Protein AF-A0A8T0TVU6-F1 (afdb_monomer)

InterPro domains:
  IPR002818 DJ-1/PfpI [PF01965] (60-226)
  IPR002818 DJ-1/PfpI [PF01965] (267-334)
  IPR006287 Protein/nucleic acid deglycase DJ-1 [TIGR01383] (61-238)
  IPR029062 Class I glutamine amidotransferase-like [G3DSA:3.40.50.880] (55-256)
  IPR029062 Class I glutamine amidotransferase-like [G3DSA:3.40.50.880] (260-339)
  IPR029062 Class I glutamine amidotransferase-like [SSF52317] (59-246)
  IPR029062 Class I glutamine amidotransferase-like [SSF52317] (267-335)
  IPR050325 Protein/nucleic acid deglycase [PTHR48094] (59-237)

Foldseek 3Di:
DDDDDDDDDDDDDDDDDDDDDDDDDDDDDDPVVVVVVVVVVVVVPPDPPPPVPDPDPDAFEEEEEWEAFFAQLLRLLLLLLSVLLVHNYFYEYLDPPAQWYNYPLRWIFGGPYHCVVCLVPDGLEYEYGDGPPTLVSCQPRPSNLVSVVVCVVVQGAYEYEAQNVLSHCQSSVVQFCHEEEHAPVCQVSRDPRHNYDDDQWDDTRRYIYHHDSVSSNVSSLVVSCVRPNDVSSCVSVVVVCVDPPPPDDPDPPPPDDDDDDDDDQFAEEEEDAAQFASNQSVVVSSVSSVVVHNYFYEYPDPAQWYQYQSRTITGGPYHPVVVVVDDGPYYDYGDGDPRDD

Secondary structure (DSSP, 8-state):
----------------PPPP-------PPPHHHHHHHHHHHHHSS---------PPPPPPEEEEEE-TT--HHHHHHHHHHHHHTT-EEEEEE-SSS-SEEE-GGG-EEE-SEEHHHHTT---SEEEE---TTHHHHHHH-HHHHHHHHHHHHTT-EEEEETTHIIIIIITTTTTTTSEE---GGGGGGS-TTSEE---SEEEETTEEEE-SGGGHHHHHHHHHHHHH-HHHHHHHHTTTT-S--TT-------SS-------SPPEEEEEE-TTB-HHHHHHHHHHHHHTT-EEEEEESSSSSEEE-TTS-EEE-SEEHHHHTTS--SEE----B-PPP-

Structure (mmCIF, N/CA/C/O backbone):
data_AF-A0A8T0TVU6-F1
#
_entry.id   AF-A0A8T0TVU6-F1
#
loop_
_atom_site.group_PDB
_atom_site.id
_atom_site.type_symbol
_atom_site.label_atom_id
_atom_site.label_alt_id
_atom_site.label_comp_id
_atom_site.label_asym_id
_atom_site.label_entity_id
_atom_site.label_seq_id
_atom_site.pdbx_PDB_ins_code
_atom_site.Cartn_x
_atom_site.Cartn_y
_atom_site.Cartn_z
_atom_site.occupancy
_atom_site.B_iso_or_equiv
_atom_site.auth_seq_id
_atom_site.auth_comp_id
_atom_site.auth_asym_id
_atom_site.auth_atom_id
_atom_site.pdbx_PDB_model_num
ATOM 1 N N . MET A 1 1 ? 70.454 -15.968 -16.881 1.00 39.56 1 MET A N 1
ATOM 2 C CA . MET A 1 1 ? 70.673 -17.090 -15.945 1.00 39.56 1 MET A CA 1
ATOM 3 C C . MET A 1 1 ? 69.318 -17.634 -15.519 1.00 39.56 1 MET A C 1
ATOM 5 O O . MET A 1 1 ? 68.497 -16.871 -15.041 1.00 39.56 1 MET A O 1
ATOM 9 N N . ALA A 1 2 ? 69.116 -18.912 -15.832 1.00 35.44 2 ALA A N 1
ATOM 10 C CA . ALA A 1 2 ? 68.106 -19.884 -15.408 1.00 35.44 2 ALA A CA 1
ATOM 11 C C . ALA A 1 2 ? 66.847 -19.456 -14.613 1.00 35.44 2 ALA A C 1
ATOM 13 O O . ALA A 1 2 ? 66.891 -19.041 -13.462 1.00 35.44 2 ALA A O 1
ATOM 14 N N . THR A 1 3 ? 65.724 -19.778 -15.252 1.00 35.59 3 THR A N 1
ATOM 15 C CA . THR A 1 3 ? 64.410 -20.207 -14.750 1.00 35.59 3 THR A CA 1
ATOM 16 C C . THR A 1 3 ? 64.430 -21.239 -13.609 1.00 35.59 3 THR A C 1
ATOM 18 O O . THR A 1 3 ? 65.225 -22.179 -13.675 1.00 35.59 3 THR A O 1
ATOM 21 N N . ARG A 1 4 ? 63.437 -21.187 -12.700 1.00 35.94 4 ARG A N 1
ATOM 22 C CA . ARG A 1 4 ? 62.621 -22.349 -12.259 1.00 35.94 4 ARG A CA 1
ATOM 23 C C . ARG A 1 4 ? 61.466 -21.939 -11.317 1.00 35.94 4 ARG A C 1
ATOM 25 O O . ARG A 1 4 ? 61.736 -21.282 -10.317 1.00 35.94 4 ARG A O 1
ATOM 32 N N . PRO A 1 5 ? 60.216 -22.374 -11.574 1.00 41.28 5 PRO A N 1
ATOM 33 C CA . PRO A 1 5 ? 59.134 -22.399 -10.592 1.00 41.28 5 PRO A CA 1
ATOM 34 C C . PRO A 1 5 ? 59.075 -23.767 -9.885 1.00 41.28 5 PRO A C 1
ATOM 36 O O . PRO A 1 5 ? 59.397 -24.796 -10.483 1.00 41.28 5 PRO A O 1
ATOM 39 N N . LEU A 1 6 ? 58.654 -23.792 -8.617 1.00 34.09 6 LEU A N 1
ATOM 40 C CA . LEU A 1 6 ? 58.353 -25.025 -7.884 1.00 34.09 6 LEU A CA 1
ATOM 41 C C . LEU A 1 6 ? 56.857 -25.333 -7.998 1.00 34.09 6 LEU A C 1
ATOM 43 O O . LEU A 1 6 ? 56.020 -24.643 -7.423 1.00 34.09 6 LEU A O 1
ATOM 47 N N . ALA A 1 7 ? 56.552 -26.388 -8.751 1.00 32.22 7 ALA A N 1
ATOM 48 C CA . ALA A 1 7 ? 55.298 -27.118 -8.685 1.00 32.22 7 ALA A CA 1
ATOM 49 C C . ALA A 1 7 ? 55.424 -28.198 -7.600 1.00 32.22 7 ALA A C 1
ATOM 51 O O . ALA A 1 7 ? 56.382 -28.972 -7.622 1.00 32.22 7 ALA A O 1
ATOM 52 N N . THR A 1 8 ? 54.453 -28.283 -6.691 1.00 34.03 8 THR A N 1
ATOM 53 C CA . THR A 1 8 ? 54.330 -29.417 -5.766 1.00 34.03 8 THR A CA 1
ATOM 54 C C . THR A 1 8 ? 53.102 -30.221 -6.161 1.00 34.03 8 THR A C 1
ATOM 56 O O . THR A 1 8 ? 51.972 -29.746 -6.086 1.00 34.03 8 THR A O 1
ATOM 59 N N . ALA A 1 9 ? 53.367 -31.431 -6.646 1.00 33.19 9 ALA A N 1
ATOM 60 C CA . ALA A 1 9 ? 52.391 -32.395 -7.110 1.00 33.19 9 ALA A CA 1
ATOM 61 C C . ALA A 1 9 ? 51.698 -33.121 -5.947 1.00 33.19 9 ALA A C 1
ATOM 63 O O . ALA A 1 9 ? 52.318 -33.474 -4.944 1.00 33.19 9 ALA A O 1
ATOM 64 N N . LEU A 1 10 ? 50.409 -33.388 -6.158 1.00 30.02 10 LEU A N 1
ATOM 65 C CA . LEU A 1 10 ? 49.582 -34.352 -5.440 1.00 30.02 10 LEU A CA 1
ATOM 66 C C . LEU A 1 10 ? 50.185 -35.762 -5.503 1.00 30.02 10 LEU A C 1
ATOM 68 O O . LEU A 1 10 ? 50.469 -36.265 -6.589 1.00 30.02 10 LEU A O 1
ATOM 72 N N . THR A 1 11 ? 50.252 -36.448 -4.361 1.00 32.00 11 THR A N 1
ATOM 73 C CA . THR A 1 11 ? 50.307 -37.915 -4.312 1.00 32.00 11 THR A CA 1
ATOM 74 C C . THR A 1 11 ? 49.309 -38.459 -3.288 1.00 32.00 11 THR A C 1
ATOM 76 O O . THR A 1 11 ? 49.411 -38.251 -2.083 1.00 32.00 11 THR A O 1
ATOM 79 N N . LEU A 1 12 ? 48.308 -39.169 -3.811 1.00 32.75 12 LEU A N 1
ATOM 80 C CA . LEU A 1 12 ? 47.423 -40.085 -3.097 1.00 32.75 12 LEU A CA 1
ATOM 81 C C . LEU A 1 12 ? 48.155 -41.418 -2.886 1.00 32.75 12 LEU A C 1
ATOM 83 O O . LEU A 1 12 ? 48.584 -42.034 -3.860 1.00 32.75 12 LEU A O 1
ATOM 87 N N . SER A 1 13 ? 48.221 -41.925 -1.653 1.00 31.06 13 SER A N 1
ATOM 88 C CA . SER A 1 13 ? 48.347 -43.372 -1.410 1.00 31.06 13 SER A CA 1
ATOM 89 C C . SER A 1 13 ? 47.819 -43.718 -0.012 1.00 31.06 13 SER A C 1
ATOM 91 O O . SER A 1 13 ? 48.202 -43.105 0.975 1.00 31.06 13 SER A O 1
ATOM 93 N N . LYS A 1 14 ? 46.712 -44.466 0.029 1.00 34.25 14 LYS A N 1
ATOM 94 C CA . LYS A 1 14 ? 46.604 -45.904 0.355 1.00 34.25 14 LYS A CA 1
ATOM 95 C C . LYS A 1 14 ? 46.517 -46.196 1.858 1.00 34.25 14 LYS A C 1
ATOM 97 O O . LYS A 1 14 ? 47.484 -46.129 2.603 1.00 34.25 14 LYS A O 1
ATOM 102 N N . THR A 1 15 ? 45.311 -46.596 2.241 1.00 41.00 15 THR A N 1
ATOM 103 C CA . THR A 1 15 ? 44.948 -47.295 3.474 1.00 41.00 15 THR A CA 1
ATOM 104 C C . THR A 1 15 ? 45.754 -48.587 3.665 1.00 41.00 15 THR A C 1
ATOM 106 O O . THR A 1 15 ? 45.970 -49.319 2.695 1.00 41.00 15 THR A O 1
ATOM 109 N N . PRO A 1 16 ? 46.101 -48.948 4.914 1.00 37.09 16 PRO A N 1
ATOM 110 C CA . PRO A 1 16 ? 46.411 -50.322 5.263 1.00 37.09 16 PRO A CA 1
ATOM 111 C C . PRO A 1 16 ? 45.322 -50.972 6.125 1.00 37.09 16 PRO A C 1
ATOM 113 O O . PRO A 1 16 ? 44.655 -50.362 6.958 1.00 37.09 16 PRO A O 1
ATOM 116 N N . ARG A 1 17 ? 45.186 -52.263 5.847 1.00 32.88 17 ARG A N 1
ATOM 117 C CA . ARG A 1 17 ? 44.266 -53.277 6.356 1.00 32.88 17 ARG A CA 1
ATOM 118 C C . ARG A 1 17 ? 44.601 -53.667 7.805 1.00 32.88 17 ARG A C 1
ATOM 120 O O . ARG A 1 17 ? 45.762 -53.639 8.201 1.00 32.88 17 ARG A O 1
ATOM 127 N N . ALA A 1 18 ? 43.584 -54.094 8.552 1.00 37.81 18 ALA A N 1
ATOM 128 C CA . ALA A 1 18 ? 43.687 -54.625 9.913 1.00 37.81 18 ALA A CA 1
ATOM 129 C C . ALA A 1 18 ? 44.502 -55.934 10.010 1.00 37.81 18 ALA A C 1
ATOM 131 O O . ALA A 1 18 ? 44.439 -56.744 9.079 1.00 37.81 18 ALA A O 1
ATOM 132 N N . PRO A 1 19 ? 45.151 -56.210 11.158 1.00 38.84 19 PRO A N 1
ATOM 133 C CA . PRO A 1 19 ? 45.534 -57.555 11.553 1.00 38.84 19 PRO A CA 1
ATOM 134 C C . PRO A 1 19 ? 44.621 -58.135 12.648 1.00 38.84 19 PRO A C 1
ATOM 136 O O . PRO A 1 19 ? 44.010 -57.438 13.457 1.00 38.84 19 PRO A O 1
ATOM 139 N N . SER A 1 20 ? 44.548 -59.459 12.614 1.00 34.66 20 SER A N 1
ATOM 140 C CA . SER A 1 20 ? 43.761 -60.386 13.419 1.00 34.66 20 SER A CA 1
ATOM 141 C C . SER A 1 20 ? 44.291 -60.618 14.844 1.00 34.66 20 SER A C 1
ATOM 143 O O . SER A 1 20 ? 45.494 -60.707 15.057 1.00 34.66 20 SER A O 1
ATOM 145 N N . SER A 1 21 ? 43.337 -60.791 15.765 1.00 37.31 21 SER A N 1
ATOM 146 C CA . SER A 1 21 ? 43.316 -61.538 17.043 1.00 37.31 21 SER A CA 1
ATOM 147 C C . SER A 1 21 ? 44.611 -62.087 17.678 1.00 37.31 21 SER A C 1
ATOM 149 O O . SER A 1 21 ? 45.220 -62.996 17.120 1.00 37.31 21 SER A O 1
ATOM 151 N N . SER A 1 22 ? 44.826 -61.763 18.965 1.00 33.22 22 SER A N 1
ATOM 152 C CA . SER A 1 22 ? 45.006 -62.776 20.030 1.00 33.22 22 SER A CA 1
ATOM 153 C C . SER A 1 22 ? 44.950 -62.204 21.460 1.00 33.22 22 SER A C 1
ATOM 155 O O . SER A 1 22 ? 45.536 -61.164 21.739 1.00 33.22 22 SER A O 1
ATOM 157 N N . SER A 1 23 ? 44.322 -62.995 22.342 1.00 34.22 23 SER A N 1
ATOM 158 C CA . SER A 1 23 ? 44.462 -63.113 23.811 1.00 34.22 23 SER A CA 1
ATOM 159 C C . SER A 1 23 ? 44.051 -61.946 24.719 1.00 34.22 23 SER A C 1
ATOM 161 O O . SER A 1 23 ? 44.570 -60.839 24.640 1.00 34.22 23 SER A O 1
ATOM 163 N N . GLY A 1 24 ? 43.129 -62.252 25.635 1.00 35.41 24 GLY A N 1
ATOM 164 C CA . GLY A 1 24 ? 42.520 -61.313 26.564 1.00 35.41 24 GLY A CA 1
ATOM 165 C C . GLY A 1 24 ? 43.282 -61.070 27.865 1.00 35.41 24 GLY A C 1
ATOM 166 O O . GLY A 1 24 ? 44.077 -61.885 28.323 1.00 35.41 24 GLY A O 1
ATOM 167 N N . SER A 1 25 ? 42.910 -59.967 28.506 1.00 35.75 25 SER A N 1
ATOM 168 C CA . SER A 1 25 ? 42.891 -59.813 29.957 1.00 35.75 25 SER A CA 1
ATOM 169 C C . SER A 1 25 ? 41.787 -58.809 30.315 1.00 35.75 25 SER A C 1
ATOM 171 O O . SER A 1 25 ? 41.701 -57.708 29.773 1.00 35.75 25 SER A O 1
ATOM 173 N N . HIS A 1 26 ? 40.856 -59.233 31.170 1.00 43.56 26 HIS A N 1
ATOM 174 C CA . HIS A 1 26 ? 39.759 -58.400 31.653 1.00 43.56 26 HIS A CA 1
ATOM 175 C C . HIS A 1 26 ? 40.291 -57.408 32.693 1.00 43.56 26 HIS A C 1
ATOM 177 O O . HIS A 1 26 ? 40.523 -57.772 33.845 1.00 43.56 26 HIS A O 1
ATOM 183 N N . HIS A 1 27 ? 40.431 -56.141 32.310 1.00 47.66 27 HIS A N 1
ATOM 184 C CA . HIS A 1 27 ? 40.524 -55.038 33.261 1.00 47.66 27 HIS A CA 1
ATOM 185 C C . HIS A 1 27 ? 39.231 -54.225 33.234 1.00 47.66 27 HIS A C 1
ATOM 187 O O . HIS A 1 27 ? 38.851 -53.649 32.216 1.00 47.66 27 HIS A O 1
ATOM 193 N N . SER A 1 28 ? 38.538 -54.203 34.373 1.00 52.56 28 SER A N 1
ATOM 194 C CA . SER A 1 28 ? 37.411 -53.306 34.618 1.00 52.56 28 SER A CA 1
ATOM 195 C C . SER A 1 28 ? 37.861 -51.850 34.431 1.00 52.56 28 SER A C 1
ATOM 197 O O . SER A 1 28 ? 38.918 -51.480 34.947 1.00 52.56 28 SER A O 1
ATOM 199 N N . PRO A 1 29 ? 37.094 -51.003 33.723 1.00 52.38 29 PRO A N 1
ATOM 200 C CA . PRO A 1 29 ? 37.507 -49.631 33.464 1.00 52.38 29 PRO A CA 1
ATOM 201 C C . PRO A 1 29 ? 37.561 -48.804 34.768 1.00 52.38 29 PRO A C 1
ATOM 203 O O . PRO A 1 29 ? 36.740 -49.026 35.667 1.00 52.38 29 PRO A O 1
ATOM 206 N N . PRO A 1 30 ? 38.493 -47.836 34.888 1.00 61.75 30 PRO A N 1
ATOM 207 C CA . PRO A 1 30 ? 38.648 -47.008 36.084 1.00 61.75 30 PRO A CA 1
ATOM 208 C C . PRO A 1 30 ? 37.354 -46.274 36.464 1.00 61.75 30 PRO A C 1
ATOM 210 O O . PRO A 1 30 ? 36.572 -45.881 35.597 1.00 61.75 30 PRO A O 1
ATOM 213 N N . ALA A 1 31 ? 37.148 -46.024 37.762 1.00 57.12 31 ALA A N 1
ATOM 214 C CA . ALA A 1 31 ? 35.929 -45.430 38.335 1.00 57.12 31 ALA A CA 1
ATOM 215 C C . ALA A 1 31 ? 35.455 -44.120 37.659 1.00 57.12 31 ALA A C 1
ATOM 217 O O . ALA A 1 31 ? 34.262 -43.807 37.678 1.00 57.12 31 ALA A O 1
ATOM 218 N N . LEU A 1 32 ? 36.368 -43.388 37.012 1.00 49.22 32 LEU A N 1
ATOM 219 C CA . LEU A 1 32 ? 36.083 -42.180 36.235 1.00 49.22 32 LEU A CA 1
ATOM 220 C C . LEU A 1 32 ? 35.231 -42.463 34.978 1.00 49.22 32 LEU A C 1
ATOM 222 O O . LEU A 1 32 ? 34.296 -41.722 34.682 1.00 49.22 32 LEU A O 1
ATOM 226 N N . VAL A 1 33 ? 35.489 -43.579 34.286 1.00 53.81 33 VAL A N 1
ATOM 227 C CA . VAL A 1 33 ? 34.745 -44.011 33.087 1.00 53.81 33 VAL A CA 1
ATOM 228 C C . VAL A 1 33 ? 33.334 -44.462 33.464 1.00 53.81 33 VAL A C 1
ATOM 230 O O . VAL A 1 33 ? 32.372 -44.159 32.763 1.00 53.81 33 VAL A O 1
ATOM 233 N N . ARG A 1 34 ? 33.179 -45.103 34.630 1.00 54.72 34 ARG A N 1
ATOM 234 C CA . ARG A 1 34 ? 31.867 -45.505 35.155 1.00 54.72 34 ARG A CA 1
ATOM 235 C C . ARG A 1 34 ? 31.019 -44.292 35.557 1.00 54.72 34 ARG A C 1
ATOM 237 O O . ARG A 1 34 ? 29.816 -44.292 35.302 1.00 54.72 34 ARG A O 1
ATOM 244 N N . ARG A 1 35 ? 31.626 -43.227 36.103 1.00 52.50 35 ARG A N 1
ATOM 245 C CA . ARG A 1 35 ? 30.930 -41.949 36.360 1.00 52.50 35 ARG A CA 1
ATOM 246 C C . ARG A 1 35 ? 30.493 -41.254 35.067 1.00 52.50 35 ARG A C 1
ATOM 248 O O . ARG A 1 35 ? 29.351 -40.814 35.000 1.00 52.50 35 ARG A O 1
ATOM 255 N N . LEU A 1 36 ? 31.334 -41.240 34.031 1.00 48.09 36 LEU A N 1
ATOM 256 C CA . LEU A 1 36 ? 30.987 -40.664 32.723 1.00 48.09 36 LEU A CA 1
ATOM 257 C C . LEU A 1 36 ? 29.884 -41.453 31.999 1.00 48.09 36 LEU A C 1
ATOM 259 O O . LEU A 1 36 ? 28.973 -40.854 31.439 1.00 48.09 36 LEU A O 1
ATOM 263 N N . GLN A 1 37 ? 29.892 -42.787 32.077 1.00 52.00 37 GLN A N 1
ATOM 264 C CA . GLN A 1 37 ? 28.831 -43.629 31.507 1.00 52.00 37 GLN A CA 1
ATOM 265 C C . GLN A 1 37 ? 27.497 -43.505 32.261 1.00 52.00 37 GLN A C 1
ATOM 267 O O . GLN A 1 37 ? 26.433 -43.615 31.652 1.00 52.00 37 GLN A O 1
ATOM 272 N N . THR A 1 38 ? 27.539 -43.249 33.573 1.00 52.31 38 THR A N 1
ATOM 273 C CA . THR A 1 38 ? 26.327 -43.021 34.380 1.00 52.31 38 THR A CA 1
ATOM 274 C C . THR A 1 38 ? 25.725 -41.639 34.090 1.00 52.31 38 THR A C 1
ATOM 276 O O . THR A 1 38 ? 24.512 -41.529 33.936 1.00 52.31 38 THR A O 1
ATOM 279 N N . LEU A 1 39 ? 26.561 -40.609 33.901 1.00 50.31 39 LEU A N 1
ATOM 280 C CA . LEU A 1 39 ? 26.136 -39.277 33.442 1.00 50.31 39 LEU A CA 1
ATOM 281 C C . LEU A 1 39 ? 25.577 -39.300 32.011 1.00 50.31 39 LEU A C 1
ATOM 283 O O . LEU A 1 39 ? 24.528 -38.714 31.761 1.00 50.31 39 LEU A O 1
ATOM 287 N N . ALA A 1 40 ? 26.205 -40.039 31.092 1.00 46.84 40 ALA A N 1
ATOM 288 C CA . ALA A 1 40 ? 25.710 -40.192 29.723 1.00 46.84 40 ALA A CA 1
ATOM 289 C C . ALA A 1 40 ? 24.347 -40.912 29.662 1.00 46.84 40 ALA A C 1
ATOM 291 O O . ALA A 1 40 ? 23.511 -40.567 28.834 1.00 46.84 40 ALA A O 1
ATOM 292 N N . ARG A 1 41 ? 24.078 -41.870 30.563 1.00 46.78 41 ARG A N 1
ATOM 293 C CA . ARG A 1 41 ? 22.764 -42.540 30.664 1.00 46.78 41 ARG A CA 1
ATOM 294 C C . ARG A 1 41 ? 21.697 -41.699 31.373 1.00 46.78 41 ARG A C 1
ATOM 296 O O . ARG A 1 41 ? 20.524 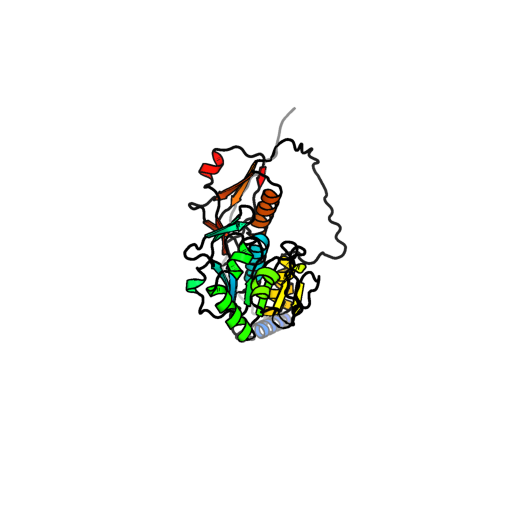-41.817 31.028 1.00 46.78 41 ARG A O 1
ATOM 303 N N . ALA A 1 42 ? 22.083 -40.831 32.309 1.00 46.66 42 ALA A N 1
ATOM 304 C CA . ALA A 1 42 ? 21.169 -39.862 32.918 1.00 46.66 42 ALA A CA 1
ATOM 305 C C . ALA A 1 42 ? 20.752 -38.761 31.921 1.00 46.66 42 ALA A C 1
ATOM 307 O O . ALA A 1 42 ? 19.598 -38.355 31.911 1.00 46.66 42 ALA A O 1
ATOM 308 N N . LEU A 1 43 ? 21.656 -38.353 31.023 1.00 44.38 43 LEU A N 1
ATOM 309 C CA . LEU A 1 43 ? 21.366 -37.401 29.942 1.00 44.38 43 LEU A CA 1
ATOM 310 C C . LEU A 1 43 ? 20.630 -38.036 28.747 1.00 44.38 43 LEU A C 1
ATOM 312 O O . LEU A 1 43 ? 19.962 -37.332 28.000 1.00 44.38 43 LEU A O 1
ATOM 316 N N . ALA A 1 44 ? 20.716 -39.360 28.573 1.00 44.88 44 ALA A N 1
ATOM 317 C CA . ALA A 1 44 ? 20.024 -40.092 27.506 1.00 44.88 44 ALA A CA 1
ATOM 318 C C . ALA A 1 44 ? 18.631 -40.628 27.901 1.00 44.88 44 ALA A C 1
ATOM 320 O O . ALA A 1 44 ? 17.946 -41.205 27.060 1.00 44.88 44 ALA A O 1
ATOM 321 N N . SER A 1 45 ? 18.207 -40.472 29.164 1.00 42.56 45 SER A N 1
ATOM 322 C CA . SER A 1 45 ? 16.891 -40.931 29.655 1.00 42.56 45 SER A CA 1
ATOM 323 C C . SER A 1 45 ? 15.880 -39.807 29.897 1.00 42.56 45 SER A C 1
ATOM 325 O O . SER A 1 45 ? 14.704 -40.091 30.119 1.00 42.56 45 SER A O 1
ATOM 327 N N . SER A 1 46 ? 16.272 -38.539 29.749 1.00 43.25 46 SER A N 1
ATOM 328 C CA . SER A 1 46 ? 15.316 -37.450 29.562 1.00 43.25 46 SER A CA 1
ATOM 329 C C . SER A 1 46 ? 14.921 -37.391 28.088 1.00 43.25 46 SER A C 1
ATOM 331 O O . SER A 1 46 ? 15.524 -36.668 27.295 1.00 43.25 46 SER A O 1
ATOM 333 N N . SER A 1 47 ? 13.910 -38.172 27.706 1.00 42.41 47 SER A N 1
ATOM 334 C CA . SER A 1 47 ? 13.160 -37.847 26.490 1.00 42.41 47 SER A CA 1
ATOM 335 C C . SER A 1 47 ? 12.673 -36.403 26.639 1.00 42.41 47 SER A C 1
ATOM 337 O O . SER A 1 47 ? 12.083 -36.104 27.682 1.00 42.41 47 SER A O 1
ATOM 339 N N . PRO A 1 48 ? 12.897 -35.495 25.672 1.00 42.44 48 PRO A N 1
ATOM 340 C CA . PRO A 1 48 ? 12.134 -34.266 25.664 1.00 42.44 48 PRO A CA 1
ATOM 341 C C . PRO A 1 48 ? 10.684 -34.716 25.527 1.00 42.44 48 PRO A C 1
ATOM 343 O O . PRO A 1 48 ? 10.278 -35.224 24.482 1.00 42.44 48 PRO A O 1
ATOM 346 N N . GLN A 1 49 ? 9.906 -34.606 26.606 1.00 39.22 49 GLN A N 1
ATOM 347 C CA . GLN A 1 49 ? 8.474 -34.457 26.435 1.00 39.22 49 GLN A CA 1
ATOM 348 C C . GLN A 1 49 ? 8.351 -33.311 25.446 1.00 39.22 49 GLN A C 1
ATOM 350 O O . GLN A 1 49 ? 8.747 -32.185 25.752 1.00 39.22 49 GLN A O 1
ATOM 355 N N . ALA A 1 50 ? 7.912 -33.631 24.231 1.00 45.09 50 ALA A N 1
ATOM 356 C CA . ALA A 1 50 ? 7.414 -32.636 23.320 1.00 45.09 50 ALA A CA 1
ATOM 357 C C . ALA A 1 50 ? 6.315 -31.927 24.107 1.00 45.09 50 ALA A C 1
ATOM 359 O O . ALA A 1 50 ? 5.202 -32.436 24.237 1.00 45.09 50 ALA A O 1
ATOM 360 N N . MET A 1 51 ? 6.655 -30.786 24.711 1.00 41.88 51 MET A N 1
ATOM 361 C CA . MET A 1 51 ? 5.656 -29.776 24.967 1.00 41.88 51 MET A CA 1
ATOM 362 C C . MET A 1 51 ? 5.083 -29.541 23.585 1.00 41.88 51 MET A C 1
ATOM 364 O O . MET A 1 51 ? 5.784 -29.029 22.714 1.00 41.88 51 MET A O 1
ATOM 368 N N . ALA A 1 52 ? 3.877 -30.051 23.345 1.00 44.94 52 ALA A N 1
ATOM 369 C CA . ALA A 1 52 ? 3.112 -29.648 22.192 1.00 44.94 52 ALA A CA 1
ATOM 370 C C . ALA A 1 52 ? 3.069 -28.125 22.293 1.00 44.94 52 ALA A C 1
ATOM 372 O O . ALA A 1 52 ? 2.395 -27.580 23.168 1.00 44.94 52 ALA A O 1
ATOM 373 N N . SER A 1 53 ? 3.899 -27.451 21.494 1.00 54.41 53 SER A N 1
ATOM 374 C CA . SER A 1 53 ? 3.808 -26.014 21.330 1.00 54.41 53 SER A CA 1
ATOM 375 C C . SER A 1 53 ? 2.354 -25.775 20.974 1.00 54.41 53 SER A C 1
ATOM 377 O O . SER A 1 53 ? 1.856 -26.406 20.034 1.00 54.41 53 SER A O 1
ATOM 379 N N . ALA A 1 54 ? 1.663 -24.950 21.762 1.00 48.84 54 ALA A N 1
ATOM 380 C CA . ALA A 1 54 ? 0.328 -24.510 21.399 1.00 48.84 54 ALA A CA 1
ATOM 381 C C . ALA A 1 54 ? 0.355 -24.135 19.907 1.00 48.84 54 ALA A C 1
ATOM 383 O O . ALA A 1 54 ? 1.349 -23.538 19.472 1.00 48.84 54 ALA A O 1
ATOM 384 N N . PRO A 1 55 ? -0.644 -24.552 19.108 1.00 54.91 55 PRO A N 1
ATOM 385 C CA . PRO A 1 55 ? -0.659 -24.217 17.694 1.00 54.91 55 PRO A CA 1
ATOM 386 C C . PRO A 1 55 ? -0.433 -22.714 17.574 1.00 54.91 55 PRO A C 1
ATOM 388 O O . PRO A 1 55 ? -1.066 -21.942 18.301 1.00 54.91 55 PRO A O 1
ATOM 391 N N . ALA A 1 56 ? 0.524 -22.322 16.727 1.00 62.97 56 ALA A N 1
ATOM 392 C CA . ALA A 1 56 ? 0.788 -20.914 16.487 1.00 62.97 56 ALA A CA 1
ATOM 393 C C . ALA A 1 56 ? -0.559 -20.235 16.187 1.00 62.97 56 ALA A C 1
ATOM 395 O O . ALA A 1 56 ? -1.365 -20.812 15.443 1.00 62.97 56 ALA A O 1
ATOM 396 N N . PRO A 1 57 ? -0.860 -19.085 16.815 1.00 69.25 57 PRO A N 1
ATOM 397 C CA . PRO A 1 57 ? -2.129 -18.415 16.588 1.00 69.25 57 PRO A CA 1
ATOM 398 C C . PRO A 1 57 ? -2.322 -18.208 15.085 1.00 69.25 57 PRO A C 1
ATOM 400 O O . PRO A 1 57 ? -1.367 -17.899 14.371 1.00 69.25 57 PRO A O 1
ATOM 403 N N . ALA A 1 58 ? -3.550 -18.426 14.609 1.00 82.62 58 ALA A N 1
ATOM 404 C CA . ALA A 1 58 ? -3.872 -18.260 13.197 1.00 82.62 58 ALA A CA 1
ATOM 405 C C . ALA A 1 58 ? -3.426 -16.866 12.709 1.00 82.62 58 ALA A C 1
ATOM 407 O O . ALA A 1 58 ? -3.545 -15.896 13.472 1.00 82.62 58 ALA A O 1
ATOM 408 N N . PRO A 1 59 ? -2.908 -16.755 11.472 1.00 91.31 59 PRO A N 1
ATOM 409 C CA . PRO A 1 59 ? -2.409 -15.488 10.952 1.00 91.31 59 PRO A CA 1
ATOM 410 C C . PRO A 1 59 ? -3.523 -14.437 10.949 1.00 91.31 59 PRO A C 1
ATOM 412 O O . PRO A 1 59 ? -4.680 -14.748 10.649 1.00 91.31 59 PRO A O 1
ATOM 415 N N . LYS A 1 60 ? -3.178 -13.190 11.290 1.00 97.06 60 LYS A N 1
ATOM 416 C CA . LYS A 1 60 ? -4.111 -12.065 11.203 1.00 97.06 60 LYS A CA 1
ATOM 417 C C . LYS A 1 60 ? -4.402 -11.783 9.742 1.00 97.06 60 LYS A C 1
ATOM 419 O O . LYS A 1 60 ? -3.474 -11.693 8.940 1.00 97.06 60 LYS A O 1
ATOM 424 N N . LYS A 1 61 ? -5.677 -11.628 9.410 1.00 98.25 61 LYS A N 1
ATOM 425 C CA . LYS A 1 61 ? -6.118 -11.329 8.048 1.00 98.25 61 LYS A CA 1
ATOM 426 C C . LYS A 1 61 ? -6.140 -9.828 7.834 1.00 98.25 61 LYS A C 1
ATOM 428 O O . LYS A 1 61 ? -6.758 -9.103 8.614 1.00 98.25 61 LYS A O 1
ATOM 433 N N . VAL A 1 62 ? -5.508 -9.352 6.773 1.00 98.69 62 VAL A N 1
ATOM 434 C CA . VAL A 1 62 ? -5.440 -7.924 6.462 1.00 98.69 62 VAL A CA 1
ATOM 435 C C . VAL A 1 62 ? -5.917 -7.667 5.046 1.00 98.69 62 VAL A C 1
ATOM 437 O O . VAL A 1 62 ? -5.523 -8.370 4.123 1.00 98.69 62 VAL A O 1
ATOM 440 N N . LEU A 1 63 ? -6.728 -6.628 4.873 1.00 98.81 63 LEU A N 1
ATOM 441 C CA . LEU A 1 63 ? -7.084 -6.089 3.567 1.00 98.81 63 LEU A CA 1
ATOM 442 C C . LEU A 1 63 ? -6.284 -4.812 3.297 1.00 98.81 63 LEU A C 1
ATOM 444 O O . LEU A 1 63 ? -6.364 -3.849 4.067 1.00 98.81 63 LEU A O 1
ATOM 448 N N . VAL A 1 64 ? -5.572 -4.784 2.171 1.00 98.88 64 VAL A N 1
ATOM 449 C CA . VAL A 1 64 ? -4.987 -3.562 1.602 1.00 98.88 64 VAL A CA 1
ATOM 450 C C . VAL A 1 64 ? -5.624 -3.330 0.228 1.00 98.88 64 VAL A C 1
ATOM 452 O O . VAL A 1 64 ? -5.257 -4.008 -0.736 1.00 98.88 64 VAL A O 1
ATOM 455 N N . PRO A 1 65 ? -6.614 -2.427 0.105 1.00 98.69 65 PRO A N 1
ATOM 456 C CA . PRO A 1 65 ? -7.186 -2.104 -1.188 1.00 98.69 65 PRO A CA 1
ATOM 457 C C . PRO A 1 65 ? -6.198 -1.276 -2.020 1.00 98.69 65 PRO A C 1
ATOM 459 O O . PRO A 1 65 ? -5.481 -0.422 -1.495 1.00 98.69 65 PRO A O 1
ATOM 462 N N . ILE A 1 66 ? -6.200 -1.500 -3.330 1.00 98.75 66 ILE A N 1
ATOM 463 C CA . ILE A 1 66 ? -5.462 -0.715 -4.321 1.00 98.75 66 ILE A CA 1
ATOM 464 C C . ILE A 1 66 ? -6.414 -0.237 -5.420 1.00 98.75 66 ILE A C 1
ATOM 466 O O . ILE A 1 66 ? -7.408 -0.890 -5.737 1.00 98.75 66 ILE A O 1
ATOM 470 N N . ALA A 1 67 ? -6.117 0.925 -5.983 1.00 98.38 67 ALA A N 1
ATOM 471 C CA . ALA A 1 67 ? -6.869 1.557 -7.056 1.00 98.38 67 ALA A CA 1
ATOM 472 C C . ALA A 1 67 ? -5.905 2.195 -8.055 1.00 98.38 67 ALA A C 1
ATOM 474 O O . ALA A 1 67 ? -4.724 2.417 -7.759 1.00 98.38 67 ALA A O 1
ATOM 475 N N . ASN A 1 68 ? -6.424 2.590 -9.214 1.00 98.25 68 ASN A N 1
ATOM 476 C CA . ASN A 1 68 ? -5.686 3.492 -10.087 1.00 98.25 68 ASN A CA 1
ATOM 477 C C . ASN A 1 68 ? -5.303 4.773 -9.320 1.00 98.25 68 ASN A C 1
ATOM 479 O O . ASN A 1 68 ? -6.139 5.399 -8.667 1.00 98.25 68 ASN A O 1
ATOM 483 N N . GLY A 1 69 ? -4.031 5.162 -9.377 1.00 98.06 69 GLY A N 1
ATOM 484 C CA . GLY A 1 69 ? -3.494 6.323 -8.670 1.00 98.06 69 GLY A CA 1
ATOM 485 C C . GLY A 1 69 ? -3.205 6.124 -7.180 1.00 98.06 69 GLY A C 1
ATOM 486 O O . GLY A 1 69 ? -2.944 7.119 -6.499 1.00 98.06 69 GLY A O 1
ATOM 487 N N . THR A 1 70 ? -3.275 4.896 -6.657 1.00 98.56 70 THR A N 1
ATOM 488 C CA . THR A 1 70 ? -2.754 4.563 -5.321 1.00 98.56 70 THR A CA 1
ATOM 489 C C . THR A 1 70 ? -1.271 4.933 -5.224 1.00 98.56 70 THR A C 1
ATOM 491 O O . THR A 1 70 ? -0.528 4.762 -6.188 1.00 98.56 70 THR A O 1
ATOM 494 N N . GLU A 1 71 ? -0.831 5.457 -4.078 1.00 98.50 71 GLU A N 1
ATOM 495 C CA . GLU A 1 71 ? 0.590 5.731 -3.836 1.00 98.50 71 GLU A CA 1
ATOM 496 C C . GLU A 1 71 ? 1.353 4.400 -3.664 1.00 98.50 71 GLU A C 1
ATOM 498 O O . GLU A 1 71 ? 1.014 3.619 -2.765 1.00 98.50 71 GLU A O 1
ATOM 503 N N . PRO A 1 72 ? 2.325 4.092 -4.545 1.00 97.44 72 PRO A N 1
ATOM 504 C CA . PRO A 1 72 ? 2.925 2.765 -4.596 1.00 97.44 72 PRO A CA 1
ATOM 505 C C . PRO A 1 72 ? 3.853 2.467 -3.413 1.00 97.44 72 PRO A C 1
ATOM 507 O O . PRO A 1 72 ? 3.824 1.343 -2.919 1.00 97.44 72 PRO A O 1
ATOM 510 N N . MET A 1 73 ? 4.635 3.432 -2.919 1.00 97.50 73 MET A N 1
ATOM 511 C CA . MET A 1 73 ? 5.504 3.227 -1.754 1.00 97.50 73 MET A CA 1
ATOM 512 C C . MET A 1 73 ? 4.678 2.932 -0.500 1.00 97.50 73 MET A C 1
ATOM 514 O O . MET A 1 73 ? 4.962 1.973 0.209 1.00 97.50 73 MET A O 1
ATOM 518 N N . GLU A 1 74 ? 3.624 3.704 -0.245 1.00 98.69 74 GLU A N 1
ATOM 519 C CA . GLU A 1 74 ? 2.729 3.521 0.897 1.00 98.69 74 GLU A CA 1
ATOM 520 C C . GLU A 1 74 ? 2.059 2.143 0.865 1.00 98.69 74 GLU A C 1
ATOM 522 O O . GLU A 1 74 ? 2.026 1.455 1.888 1.00 98.69 74 GLU A O 1
ATOM 527 N N . ALA A 1 75 ? 1.562 1.718 -0.302 1.00 98.62 75 ALA A N 1
ATOM 528 C CA . ALA A 1 75 ? 0.945 0.407 -0.467 1.00 98.62 75 ALA A CA 1
ATOM 529 C C . ALA A 1 75 ? 1.964 -0.729 -0.295 1.00 98.62 75 ALA A C 1
ATOM 531 O O . ALA A 1 75 ? 1.759 -1.607 0.543 1.00 98.62 75 ALA A O 1
ATOM 532 N N . VAL A 1 76 ? 3.068 -0.701 -1.050 1.00 98.50 76 VAL A N 1
ATOM 533 C CA . VAL A 1 76 ? 4.069 -1.779 -1.076 1.00 98.50 76 VAL A CA 1
ATOM 534 C C . VAL A 1 76 ? 4.759 -1.935 0.276 1.00 98.50 76 VAL A C 1
ATOM 536 O O . VAL A 1 76 ? 4.834 -3.056 0.770 1.00 98.50 76 VAL A O 1
ATOM 539 N N . ILE A 1 77 ? 5.173 -0.839 0.922 1.00 98.56 77 ILE A N 1
ATOM 540 C CA . ILE A 1 77 ? 5.778 -0.883 2.263 1.00 98.56 77 ILE A CA 1
ATOM 541 C C . ILE A 1 77 ? 4.799 -1.493 3.273 1.00 98.56 77 ILE A C 1
ATOM 543 O O . ILE A 1 77 ? 5.180 -2.367 4.050 1.00 98.56 77 ILE A O 1
ATOM 547 N N . THR A 1 78 ? 3.529 -1.074 3.242 1.00 98.62 78 THR A N 1
ATOM 548 C CA . THR A 1 78 ? 2.506 -1.605 4.156 1.00 98.62 78 THR A CA 1
ATOM 549 C C . THR A 1 78 ? 2.293 -3.102 3.949 1.00 98.62 78 THR A C 1
ATOM 551 O O . THR A 1 78 ? 2.261 -3.857 4.921 1.00 98.62 78 THR A O 1
ATOM 554 N N . ILE A 1 79 ? 2.166 -3.548 2.696 1.00 98.69 79 ILE A N 1
ATOM 555 C CA . ILE A 1 79 ? 1.962 -4.961 2.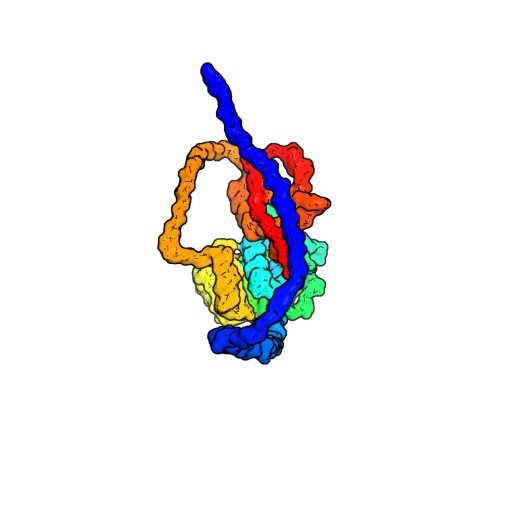353 1.00 98.69 79 ILE A CA 1
ATOM 556 C C . ILE A 1 79 ? 3.164 -5.802 2.790 1.00 98.69 79 ILE A C 1
ATOM 558 O O . ILE A 1 79 ? 2.982 -6.815 3.468 1.00 98.69 79 ILE A O 1
ATOM 562 N N . ASP A 1 80 ? 4.374 -5.376 2.428 1.00 98.19 80 ASP A N 1
ATOM 563 C CA . ASP A 1 80 ? 5.617 -6.083 2.730 1.00 98.19 80 ASP A CA 1
ATOM 564 C C . ASP A 1 80 ? 5.796 -6.244 4.251 1.00 98.19 80 ASP A C 1
ATOM 566 O O . ASP A 1 80 ? 5.872 -7.372 4.749 1.00 98.19 80 ASP A O 1
ATOM 570 N N . VAL A 1 81 ? 5.752 -5.143 5.011 1.00 98.25 81 VAL A N 1
ATOM 571 C CA . VAL A 1 81 ? 5.957 -5.153 6.472 1.00 98.25 81 VAL A CA 1
ATOM 572 C C . VAL A 1 81 ? 4.936 -6.046 7.180 1.00 98.25 81 VAL A C 1
ATOM 574 O O . VAL A 1 81 ? 5.292 -6.830 8.067 1.00 98.25 81 VAL A O 1
ATOM 577 N N . LEU A 1 82 ? 3.664 -5.983 6.780 1.00 98.38 82 LEU A N 1
ATOM 578 C CA . LEU A 1 82 ? 2.629 -6.838 7.357 1.00 98.38 82 LEU A CA 1
ATOM 579 C C . LEU A 1 82 ? 2.864 -8.315 7.018 1.00 98.38 82 LEU A C 1
ATOM 581 O O . LEU A 1 82 ? 2.743 -9.166 7.902 1.00 98.38 82 LEU A O 1
ATOM 585 N N . ARG A 1 83 ? 3.283 -8.645 5.793 1.00 97.88 83 ARG A N 1
ATOM 586 C CA . ARG A 1 83 ? 3.647 -10.025 5.430 1.00 97.88 83 ARG A CA 1
ATOM 587 C C . ARG A 1 83 ? 4.885 -10.511 6.186 1.00 97.88 83 ARG A C 1
ATOM 589 O O . ARG A 1 83 ? 4.898 -11.660 6.624 1.00 97.88 83 ARG A O 1
ATOM 596 N N . ARG A 1 84 ? 5.878 -9.650 6.450 1.00 95.69 84 ARG A N 1
ATOM 597 C CA . ARG A 1 84 ? 7.020 -9.975 7.335 1.00 95.69 84 ARG A CA 1
ATOM 598 C C . ARG A 1 84 ? 6.584 -10.305 8.760 1.00 95.69 84 ARG A C 1
ATOM 600 O O . ARG A 1 84 ? 7.218 -11.133 9.408 1.00 95.69 84 ARG A O 1
ATOM 607 N N . SER A 1 85 ? 5.480 -9.726 9.233 1.00 95.06 85 SER A N 1
ATOM 608 C CA . SER A 1 85 ? 4.910 -10.071 10.541 1.00 95.06 85 SER A CA 1
ATOM 609 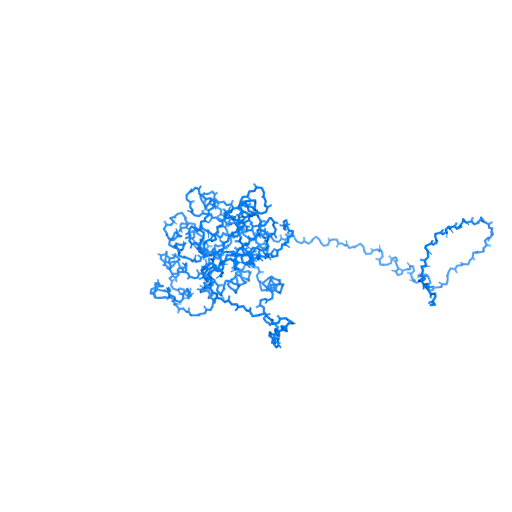C C . SER A 1 85 ? 4.193 -11.430 10.582 1.00 95.06 85 SER A C 1
ATOM 611 O O . SER A 1 85 ? 3.828 -11.895 11.661 1.00 95.06 85 SER A O 1
ATOM 613 N N . GLY A 1 86 ? 4.016 -12.090 9.433 1.00 96.06 86 GLY A N 1
ATOM 614 C CA . GLY A 1 86 ? 3.231 -13.319 9.308 1.00 96.06 86 GLY A CA 1
ATOM 615 C C . GLY A 1 86 ? 1.728 -13.074 9.142 1.00 96.06 86 GLY A C 1
ATOM 616 O O . GLY A 1 86 ? 0.937 -13.983 9.392 1.00 96.06 86 GLY A O 1
ATOM 617 N N . ALA A 1 87 ? 1.318 -11.861 8.760 1.00 97.50 87 ALA A N 1
ATOM 618 C CA . ALA A 1 87 ? -0.069 -11.573 8.415 1.00 97.50 87 ALA A CA 1
ATOM 619 C C . ALA A 1 87 ? -0.444 -12.163 7.049 1.00 97.50 87 ALA A C 1
ATOM 621 O O . ALA A 1 87 ? 0.348 -12.149 6.104 1.00 97.50 87 ALA A O 1
ATOM 622 N N . ASP A 1 88 ? -1.684 -12.633 6.947 1.00 97.62 88 ASP A N 1
ATOM 623 C CA . ASP A 1 88 ? -2.319 -13.021 5.691 1.00 97.62 88 ASP A CA 1
ATOM 624 C C . ASP A 1 88 ? -2.899 -11.762 5.033 1.00 97.62 88 ASP A C 1
ATOM 626 O O . ASP A 1 88 ? -3.992 -11.303 5.376 1.00 97.62 88 ASP A O 1
ATOM 630 N N . VAL A 1 89 ? -2.104 -11.136 4.161 1.00 98.50 89 VAL A N 1
ATOM 631 C CA . VAL A 1 89 ? -2.452 -9.865 3.512 1.00 98.50 89 VAL A CA 1
ATOM 632 C C . VAL A 1 89 ? -3.071 -10.122 2.142 1.00 98.50 89 VAL A C 1
ATOM 634 O O . VAL A 1 89 ? -2.364 -10.513 1.209 1.00 98.50 89 VAL A O 1
ATOM 637 N N . ALA A 1 90 ? -4.362 -9.817 2.021 1.00 98.25 90 ALA A N 1
ATOM 638 C CA . ALA A 1 90 ? -5.095 -9.758 0.767 1.00 98.25 90 ALA A CA 1
ATOM 639 C C . ALA A 1 90 ? -4.968 -8.359 0.147 1.00 98.25 90 ALA A C 1
ATOM 641 O O . ALA A 1 90 ? -5.498 -7.374 0.676 1.00 98.25 90 ALA A O 1
ATOM 642 N N . VAL A 1 91 ? -4.284 -8.272 -0.994 1.00 98.69 91 VAL A N 1
ATOM 643 C CA . VAL A 1 91 ? -4.258 -7.057 -1.814 1.00 98.69 91 VAL A CA 1
ATOM 644 C C . VAL A 1 91 ? -5.450 -7.092 -2.764 1.00 98.69 91 VAL A C 1
ATOM 646 O O . VAL A 1 91 ? -5.575 -8.027 -3.554 1.00 98.69 91 VAL A O 1
ATOM 649 N N . ALA A 1 92 ? -6.331 -6.095 -2.703 1.00 98.50 92 ALA A N 1
ATOM 650 C CA . ALA A 1 92 ? -7.596 -6.128 -3.438 1.00 98.50 92 ALA A CA 1
ATOM 651 C C . ALA A 1 92 ? -7.757 -4.929 -4.366 1.00 98.50 92 ALA A C 1
ATOM 653 O O . ALA A 1 92 ? -7.733 -3.787 -3.912 1.00 98.50 92 ALA A O 1
ATOM 654 N N . SER A 1 93 ? -7.974 -5.170 -5.655 1.00 98.56 93 SER A N 1
ATOM 655 C CA . SER A 1 93 ? -8.286 -4.082 -6.580 1.00 98.56 93 SER A CA 1
ATOM 656 C C . SER A 1 93 ? -9.724 -3.616 -6.382 1.00 98.56 93 SER A C 1
ATOM 658 O O . SER A 1 93 ? -10.649 -4.431 -6.359 1.00 98.56 93 SER A O 1
ATOM 660 N N . VAL A 1 94 ? -9.927 -2.306 -6.258 1.00 97.69 94 VAL A N 1
ATOM 661 C CA . VAL A 1 94 ? -11.271 -1.703 -6.231 1.00 97.69 94 VAL A CA 1
ATOM 662 C C . VAL A 1 94 ? -11.829 -1.451 -7.633 1.00 97.69 94 VAL A C 1
ATOM 664 O O . VAL A 1 94 ? -12.982 -1.042 -7.765 1.00 97.69 94 VAL A O 1
ATOM 667 N N . GLU A 1 95 ? -11.020 -1.671 -8.671 1.00 95.88 95 GLU A N 1
ATOM 668 C CA . GLU A 1 95 ? -11.437 -1.521 -10.061 1.00 95.88 95 GLU A CA 1
ATOM 669 C C . GLU A 1 95 ? -12.433 -2.639 -10.439 1.00 95.88 95 GLU A C 1
ATOM 671 O O . GLU A 1 95 ? -12.242 -3.786 -10.030 1.00 95.88 95 GLU A O 1
ATOM 676 N N . PRO A 1 96 ? -13.473 -2.367 -11.253 1.00 86.88 96 PRO A N 1
ATOM 677 C CA . PRO A 1 96 ? -14.570 -3.317 -11.476 1.00 86.88 96 PRO A CA 1
ATOM 678 C C . PRO A 1 96 ? -14.181 -4.687 -12.048 1.00 86.88 96 PRO A C 1
ATOM 680 O O . PRO A 1 96 ? -14.877 -5.666 -11.800 1.00 86.88 96 PRO A O 1
ATOM 683 N N . ALA A 1 97 ? -13.121 -4.758 -12.857 1.00 87.31 97 ALA A N 1
ATOM 684 C CA . ALA A 1 97 ? -12.740 -5.982 -13.567 1.00 87.31 97 ALA A CA 1
ATOM 685 C C . ALA A 1 97 ? -11.230 -6.091 -13.848 1.00 87.31 97 ALA A C 1
ATOM 687 O O . ALA A 1 97 ? -10.819 -6.861 -14.713 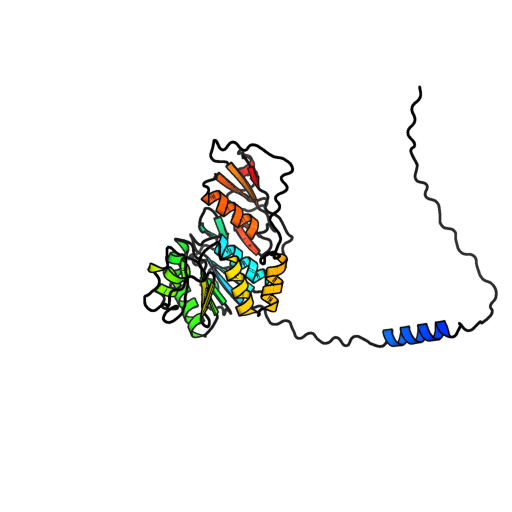1.00 87.31 97 ALA A O 1
ATOM 688 N N . SER A 1 98 ? -10.397 -5.307 -13.158 1.00 93.69 98 SER A N 1
ATOM 689 C CA . SER A 1 98 ? -8.946 -5.324 -13.363 1.00 93.69 98 SER A CA 1
ATOM 690 C C . SER A 1 98 ? -8.227 -5.555 -12.049 1.00 93.69 98 SER A C 1
ATOM 692 O O . SER A 1 98 ? -8.292 -4.718 -11.152 1.00 93.69 98 SER A O 1
ATOM 694 N N . ALA A 1 99 ? -7.508 -6.673 -11.943 1.00 94.75 99 ALA A N 1
ATOM 695 C CA . ALA A 1 99 ? -6.599 -6.905 -10.825 1.00 94.75 99 ALA A CA 1
ATOM 696 C C . ALA A 1 99 ? -5.353 -6.010 -10.924 1.00 94.75 99 ALA A C 1
ATOM 698 O O . ALA A 1 99 ? -4.762 -5.676 -9.905 1.00 94.75 99 ALA A O 1
ATOM 699 N N . THR A 1 100 ? -4.966 -5.584 -12.127 1.00 97.38 100 THR A N 1
ATOM 700 C CA . THR A 1 100 ? -3.851 -4.655 -12.333 1.00 97.38 100 THR A CA 1
ATOM 701 C C . THR A 1 100 ? -4.326 -3.211 -12.222 1.00 97.38 100 THR A C 1
ATOM 703 O O . THR A 1 100 ? -5.319 -2.830 -12.845 1.00 97.38 100 THR A O 1
ATOM 706 N N . VAL A 1 101 ? -3.587 -2.399 -11.472 1.00 96.81 101 VAL A N 1
ATOM 707 C CA . VAL A 1 101 ? -3.821 -0.961 -11.333 1.00 96.81 101 VAL A CA 1
ATOM 708 C C . VAL A 1 101 ? -2.595 -0.184 -11.797 1.00 96.81 101 VAL A C 1
ATOM 710 O O . VAL A 1 101 ? -1.451 -0.560 -11.520 1.00 96.81 101 VAL A O 1
ATOM 713 N N . ALA A 1 102 ? -2.837 0.926 -12.488 1.00 97.31 102 ALA A N 1
ATOM 714 C CA . ALA A 1 102 ? -1.821 1.941 -12.714 1.00 97.31 102 ALA A CA 1
ATOM 715 C C . ALA A 1 102 ? -1.716 2.777 -11.433 1.00 97.31 102 ALA A C 1
ATOM 717 O O . ALA A 1 102 ? -2.518 3.688 -11.210 1.00 97.31 102 ALA A O 1
ATOM 718 N N . ALA A 1 103 ? -0.774 2.425 -10.559 1.00 96.31 103 ALA A N 1
ATOM 719 C CA . ALA A 1 103 ? -0.467 3.210 -9.374 1.00 96.31 103 ALA A CA 1
ATOM 720 C C . ALA A 1 103 ? 0.144 4.567 -9.782 1.00 96.31 103 ALA A C 1
ATOM 722 O O . ALA A 1 103 ? 0.381 4.856 -10.960 1.00 96.31 103 ALA A O 1
ATOM 723 N N . ALA A 1 104 ? 0.343 5.455 -8.813 1.00 94.81 104 ALA A N 1
ATOM 724 C CA . ALA A 1 104 ? 0.964 6.743 -9.084 1.00 94.81 104 ALA A CA 1
ATOM 725 C C . ALA A 1 104 ? 2.407 6.576 -9.611 1.00 94.81 104 ALA A C 1
ATOM 727 O O . ALA A 1 104 ? 3.050 5.547 -9.413 1.00 94.81 104 ALA A O 1
ATOM 728 N N . TRP A 1 105 ? 2.909 7.617 -10.284 1.00 92.31 105 TRP A N 1
ATOM 729 C CA . TRP A 1 105 ? 4.319 7.736 -10.693 1.00 92.31 105 TRP A CA 1
ATOM 730 C C . TRP A 1 105 ? 4.838 6.610 -11.596 1.00 92.31 105 TRP A C 1
ATOM 732 O O . TRP A 1 105 ? 6.001 6.242 -11.522 1.00 92.31 105 TRP A O 1
ATOM 742 N N . GLY A 1 106 ? 3.980 6.083 -12.474 1.00 84.75 106 GLY A N 1
ATOM 743 C CA . GLY A 1 106 ? 4.375 5.103 -13.492 1.00 84.75 106 GLY A CA 1
ATOM 744 C C . GLY A 1 106 ? 4.507 3.669 -12.979 1.00 84.75 106 GLY A C 1
ATOM 745 O O . GLY A 1 106 ? 4.747 2.767 -13.774 1.00 84.75 106 GLY A O 1
ATOM 746 N N . VAL A 1 107 ? 4.292 3.429 -11.683 1.00 94.50 107 VAL A N 1
ATOM 747 C CA . VAL A 1 107 ? 4.320 2.083 -11.103 1.00 94.50 107 VAL A CA 1
ATOM 748 C C . VAL A 1 107 ? 3.020 1.341 -11.428 1.00 94.50 107 VAL A C 1
ATOM 750 O O . VAL A 1 107 ? 1.926 1.898 -11.336 1.00 94.50 107 VAL A O 1
ATOM 753 N N . LYS A 1 108 ? 3.117 0.054 -11.770 1.00 97.06 108 LYS A N 1
ATOM 754 C CA . LYS A 1 108 ? 1.960 -0.834 -11.950 1.00 97.06 108 LYS A CA 1
ATOM 755 C C . LYS A 1 108 ? 2.000 -1.959 -10.923 1.00 97.06 108 LYS A C 1
ATOM 757 O O . LYS A 1 108 ? 3.014 -2.641 -10.775 1.00 97.06 108 LYS A O 1
ATOM 762 N N . LEU A 1 109 ? 0.877 -2.160 -10.241 1.00 97.94 109 LEU A N 1
ATOM 763 C CA . LEU A 1 109 ? 0.699 -3.205 -9.233 1.00 97.94 109 LEU A CA 1
ATOM 764 C C . LEU A 1 109 ? -0.413 -4.152 -9.678 1.00 97.94 109 LEU A C 1
ATOM 766 O O . LEU A 1 109 ? -1.386 -3.710 -10.289 1.00 97.94 109 LEU A O 1
ATOM 770 N N . ALA A 1 110 ? -0.302 -5.435 -9.345 1.00 97.75 110 ALA A N 1
ATOM 771 C CA . ALA A 1 110 ? -1.393 -6.389 -9.494 1.00 97.75 110 ALA A CA 1
ATOM 772 C C . ALA A 1 110 ? -1.896 -6.868 -8.125 1.00 97.75 110 ALA A C 1
ATOM 774 O O . ALA A 1 110 ? -1.129 -7.184 -7.218 1.00 97.75 110 ALA A O 1
ATOM 775 N N . ALA A 1 111 ? -3.214 -6.895 -7.977 1.00 97.81 111 ALA A N 1
ATOM 776 C CA . ALA A 1 111 ? -3.903 -7.369 -6.794 1.00 97.81 111 ALA A CA 1
ATOM 777 C C . ALA A 1 111 ? -3.900 -8.904 -6.713 1.00 97.81 111 ALA A C 1
ATOM 779 O O . ALA A 1 111 ? -3.723 -9.629 -7.700 1.00 97.81 111 ALA A O 1
ATOM 780 N N . ASP A 1 112 ? -4.145 -9.414 -5.512 1.00 97.50 112 ASP A N 1
ATOM 781 C CA . ASP A 1 112 ? -4.393 -10.832 -5.268 1.00 97.50 112 ASP A CA 1
ATOM 782 C C . ASP A 1 112 ? -5.807 -11.233 -5.698 1.00 97.50 112 ASP A C 1
ATOM 784 O O . ASP A 1 112 ? -5.994 -12.332 -6.217 1.00 97.50 112 ASP A O 1
ATOM 788 N N . ALA A 1 113 ? -6.774 -10.326 -5.535 1.00 97.19 113 ALA A N 1
ATOM 789 C CA . ALA A 1 113 ? -8.172 -10.509 -5.914 1.00 97.19 113 ALA A CA 1
ATOM 790 C C . ALA A 1 113 ? -8.830 -9.179 -6.323 1.00 97.19 113 ALA A C 1
ATOM 792 O O . ALA A 1 113 ? -8.311 -8.092 -6.046 1.00 97.19 113 ALA A O 1
ATOM 793 N N . LEU A 1 114 ? -10.007 -9.250 -6.946 1.00 98.06 114 LEU A N 1
ATOM 794 C CA . LEU A 1 114 ? -10.906 -8.099 -7.005 1.00 98.06 114 LEU A CA 1
ATOM 795 C C . LEU A 1 114 ? -11.606 -7.953 -5.652 1.00 98.06 114 LEU A C 1
ATOM 797 O O . LEU A 1 114 ? -11.967 -8.945 -5.019 1.00 98.06 114 LEU A O 1
ATOM 801 N N . LEU A 1 115 ? -11.862 -6.718 -5.217 1.00 98.25 115 LEU A N 1
ATOM 802 C CA . LEU A 1 115 ? -12.598 -6.463 -3.976 1.00 98.25 115 LEU A CA 1
ATOM 803 C C . LEU A 1 115 ? -13.982 -7.129 -3.993 1.00 98.25 115 LEU A C 1
ATOM 805 O O . LEU A 1 115 ? -14.433 -7.619 -2.962 1.00 98.25 115 LEU A O 1
ATOM 809 N N . ALA A 1 116 ? -14.632 -7.171 -5.159 1.00 96.88 116 ALA A N 1
ATOM 810 C CA . ALA A 1 116 ? -15.927 -7.820 -5.354 1.00 96.88 116 ALA A CA 1
ATOM 811 C C . ALA A 1 116 ? -15.932 -9.299 -4.939 1.00 96.88 116 ALA A C 1
ATOM 813 O O . ALA A 1 116 ? -16.932 -9.767 -4.400 1.00 96.88 116 ALA A O 1
ATOM 814 N N . ASP A 1 117 ? -14.813 -10.001 -5.114 1.00 97.00 117 ASP A N 1
ATOM 815 C CA . ASP A 1 117 ? -14.714 -11.439 -4.847 1.00 97.00 117 ASP A CA 1
ATOM 816 C C . ASP A 1 117 ? -14.502 -11.750 -3.358 1.00 97.00 117 ASP A C 1
ATOM 818 O O . ASP A 1 117 ? -14.729 -12.873 -2.912 1.00 97.00 117 ASP A O 1
ATOM 822 N N . ILE A 1 118 ? -14.062 -10.758 -2.577 1.00 96.81 118 ILE A N 1
ATOM 823 C CA . ILE A 1 118 ? -13.697 -10.922 -1.163 1.00 96.81 118 ILE A CA 1
ATOM 824 C C . ILE A 1 118 ? -14.430 -9.949 -0.229 1.00 96.81 118 ILE A C 1
ATOM 826 O O . ILE A 1 118 ? -14.060 -9.819 0.936 1.00 96.81 118 ILE A O 1
ATOM 830 N N . ALA A 1 119 ? -15.472 -9.266 -0.708 1.00 94.69 119 ALA A N 1
ATOM 831 C CA . ALA A 1 119 ? -16.191 -8.244 0.058 1.00 94.69 119 ALA A CA 1
ATOM 832 C C . ALA A 1 119 ? -16.872 -8.783 1.330 1.00 94.69 119 ALA A C 1
ATOM 834 O O . ALA A 1 119 ? -17.063 -8.037 2.290 1.00 94.69 119 ALA A O 1
ATOM 835 N N . ASP A 1 120 ? -17.216 -10.073 1.348 1.00 94.88 120 ASP A N 1
ATOM 836 C CA . ASP A 1 120 ? -17.823 -10.748 2.501 1.00 94.88 120 ASP A CA 1
ATOM 837 C C . ASP A 1 120 ? -16.789 -11.389 3.444 1.00 94.88 120 ASP A C 1
ATOM 839 O O . ASP A 1 120 ? -17.154 -11.952 4.480 1.00 94.88 120 ASP A O 1
ATOM 843 N N . ALA A 1 121 ? -15.496 -11.320 3.110 1.00 96.00 121 ALA A N 1
ATOM 844 C CA . ALA A 1 121 ? -14.444 -11.861 3.955 1.00 96.00 121 ALA A CA 1
ATOM 845 C C . ALA A 1 121 ? -14.285 -11.045 5.247 1.00 96.00 121 ALA A C 1
ATOM 847 O O . ALA A 1 121 ? -14.488 -9.831 5.298 1.00 96.00 121 ALA A O 1
ATOM 848 N N . GLU A 1 122 ? -13.882 -11.728 6.318 1.00 96.00 122 GLU A N 1
ATOM 849 C CA . GLU A 1 122 ? -13.539 -11.073 7.573 1.00 96.00 122 GLU A CA 1
ATOM 850 C C . GLU A 1 122 ? -12.042 -10.792 7.662 1.00 96.00 122 GLU A C 1
ATOM 852 O O . GLU A 1 122 ? -11.218 -11.698 7.523 1.00 96.00 122 GLU A O 1
ATOM 857 N N . PHE A 1 123 ? -11.713 -9.548 7.999 1.00 98.31 123 PHE A N 1
ATOM 858 C CA . PHE A 1 123 ? -10.349 -9.098 8.256 1.00 98.31 123 PHE A CA 1
ATOM 859 C C . PHE A 1 123 ? -10.186 -8.700 9.723 1.00 98.31 123 PHE A C 1
ATOM 861 O O . PHE A 1 123 ? -11.172 -8.419 10.406 1.00 98.31 123 PHE A O 1
ATOM 868 N N . ASP A 1 124 ? -8.952 -8.676 10.210 1.00 98.31 124 ASP A N 1
ATOM 869 C CA . ASP A 1 124 ? -8.545 -8.092 11.491 1.00 98.31 124 ASP A CA 1
ATOM 870 C C . ASP A 1 124 ? -8.147 -6.615 11.326 1.00 98.31 124 ASP A C 1
ATOM 872 O O . ASP A 1 124 ? -8.375 -5.808 12.230 1.00 98.31 124 ASP A O 1
ATOM 876 N N . LEU A 1 125 ? -7.614 -6.256 10.151 1.00 98.75 125 LEU A N 1
ATOM 877 C CA . LEU A 1 125 ? -7.227 -4.900 9.761 1.00 98.75 125 LEU A CA 1
ATOM 878 C C . LEU A 1 125 ? -7.661 -4.604 8.320 1.00 98.75 125 LEU A C 1
ATOM 880 O O . LEU A 1 125 ? -7.496 -5.437 7.432 1.00 98.75 125 LEU A O 1
ATOM 884 N N . ILE A 1 126 ? -8.145 -3.385 8.085 1.00 98.88 126 ILE A N 1
ATOM 885 C CA . ILE A 1 126 ? -8.231 -2.793 6.746 1.00 98.88 126 ILE A CA 1
ATOM 886 C C . ILE A 1 126 ? -7.365 -1.529 6.737 1.00 98.88 126 ILE A C 1
ATOM 888 O O . ILE A 1 126 ? -7.575 -0.645 7.569 1.00 98.88 126 ILE A O 1
ATOM 892 N N . SER A 1 127 ? -6.388 -1.453 5.831 1.00 98.81 127 SER A N 1
ATOM 893 C CA . SER A 1 127 ? -5.411 -0.355 5.749 1.00 98.81 127 SER A CA 1
ATOM 894 C C . SER A 1 127 ? -5.454 0.301 4.372 1.00 98.81 127 SER A C 1
ATOM 896 O O . SER A 1 127 ? -5.131 -0.357 3.390 1.00 98.81 127 SER A O 1
ATOM 898 N N . LEU A 1 128 ? -5.856 1.574 4.291 1.00 98.88 128 LEU A N 1
ATOM 899 C CA . LEU A 1 128 ? -6.003 2.322 3.035 1.00 98.88 128 LEU A CA 1
ATOM 900 C C . LEU A 1 128 ? -4.739 3.151 2.737 1.00 98.88 128 LEU A C 1
ATOM 902 O O . LEU A 1 128 ? -4.480 4.133 3.445 1.00 98.88 128 LEU A O 1
ATOM 906 N N . PRO A 1 129 ? -3.984 2.828 1.672 1.00 98.81 129 PRO A N 1
ATOM 907 C CA . PRO A 1 129 ? -2.933 3.703 1.161 1.00 98.81 129 PRO A CA 1
ATOM 908 C C . PRO A 1 129 ? -3.501 5.039 0.665 1.00 98.81 129 PRO A C 1
ATOM 910 O O . PRO A 1 129 ? -4.698 5.163 0.403 1.00 98.81 129 PRO A O 1
ATOM 913 N N . GLY A 1 130 ? -2.656 6.049 0.497 1.00 98.44 130 GLY A N 1
ATOM 914 C CA . GLY A 1 130 ? -3.045 7.310 -0.114 1.00 98.44 130 GLY A CA 1
ATOM 915 C C . GLY A 1 130 ? -2.849 7.329 -1.626 1.00 98.44 130 GLY A C 1
ATOM 916 O O . GLY A 1 130 ? -3.153 6.378 -2.348 1.00 98.44 130 GLY A O 1
ATOM 917 N N . GLY A 1 131 ? -2.341 8.465 -2.102 1.00 97.50 131 GLY A N 1
ATOM 918 C CA . GLY A 1 131 ? -2.187 8.761 -3.523 1.00 97.50 131 GLY A CA 1
ATOM 919 C C . GLY A 1 131 ? -3.440 9.383 -4.127 1.00 97.50 131 GLY A C 1
ATOM 920 O O . GLY A 1 131 ? -4.561 9.177 -3.665 1.00 97.50 131 GLY A O 1
ATOM 921 N N . MET A 1 132 ? -3.240 10.189 -5.164 1.00 96.56 132 MET A N 1
ATOM 922 C CA . MET A 1 132 ? -4.318 10.761 -5.963 1.00 96.56 132 MET A CA 1
ATOM 923 C C . MET A 1 132 ? -4.089 10.369 -7.426 1.00 96.56 132 MET A C 1
ATOM 925 O O . MET A 1 132 ? -2.969 10.532 -7.909 1.00 96.56 132 MET A O 1
ATOM 929 N N . PRO A 1 133 ? -5.120 9.893 -8.145 1.00 97.75 133 PRO A N 1
ATOM 930 C CA . PRO A 1 133 ? -6.525 9.800 -7.724 1.00 97.75 133 PRO A CA 1
ATOM 931 C C . PRO A 1 133 ? -6.898 8.621 -6.797 1.00 97.75 133 PRO A C 1
ATOM 933 O O . PRO A 1 133 ? -8.069 8.529 -6.438 1.00 97.75 133 PRO A O 1
ATOM 936 N N . GLY A 1 134 ? -5.962 7.774 -6.347 1.00 98.31 134 GLY A N 1
ATOM 937 C CA . GLY A 1 134 ? -6.260 6.544 -5.587 1.00 98.31 134 GLY A CA 1
ATOM 938 C C . GLY A 1 134 ? -7.220 6.716 -4.404 1.00 98.31 134 GLY A C 1
ATOM 939 O O . GLY A 1 134 ? -8.239 6.035 -4.325 1.00 98.31 134 GLY A O 1
ATOM 940 N N . ALA A 1 135 ? -6.978 7.697 -3.533 1.00 98.56 135 ALA A N 1
ATOM 941 C CA . ALA A 1 135 ? -7.849 7.978 -2.392 1.00 98.56 135 ALA A CA 1
ATOM 942 C C . ALA A 1 135 ? -9.261 8.451 -2.796 1.00 98.56 135 ALA A C 1
ATOM 944 O O . ALA A 1 135 ? -10.229 8.176 -2.087 1.00 98.56 135 ALA A O 1
ATOM 945 N N . SER A 1 136 ? -9.405 9.139 -3.937 1.00 98.44 136 SER A N 1
ATOM 946 C CA . SER A 1 136 ? -10.729 9.498 -4.475 1.00 98.44 136 SER A CA 1
ATOM 947 C C . SER A 1 136 ? -11.438 8.282 -5.063 1.00 98.44 136 SER A C 1
ATOM 949 O O . SER A 1 136 ? -12.626 8.101 -4.819 1.00 98.44 136 SER A O 1
ATOM 951 N N . ASN A 1 137 ? -10.704 7.400 -5.742 1.00 98.44 137 ASN A N 1
ATOM 952 C CA . ASN A 1 137 ? -11.250 6.139 -6.238 1.00 98.44 137 ASN A CA 1
ATOM 953 C C . ASN A 1 137 ? -11.728 5.243 -5.084 1.00 98.44 137 ASN A C 1
ATOM 955 O O . ASN A 1 137 ? -12.780 4.617 -5.190 1.00 98.44 137 ASN A O 1
ATOM 959 N N . PHE A 1 138 ? -11.027 5.250 -3.944 1.00 98.69 138 PHE A N 1
ATOM 960 C CA . PHE A 1 138 ? -11.524 4.619 -2.720 1.00 98.69 138 PHE A CA 1
ATOM 961 C C . PHE A 1 138 ? -12.824 5.255 -2.243 1.00 98.69 138 PHE A C 1
ATOM 963 O O . PHE A 1 138 ? -13.813 4.539 -2.110 1.00 98.69 138 PHE A O 1
ATOM 970 N N . ARG A 1 139 ? -12.845 6.581 -2.036 1.00 98.50 139 ARG A N 1
ATOM 971 C CA . ARG A 1 139 ? -14.035 7.336 -1.601 1.00 98.50 139 ARG A CA 1
ATOM 972 C C . ARG A 1 139 ? -15.270 7.019 -2.451 1.00 98.50 139 ARG A C 1
ATOM 974 O O . ARG A 1 139 ? -16.364 6.878 -1.902 1.00 98.50 139 ARG A O 1
ATOM 981 N N . ASP A 1 140 ? -15.086 6.921 -3.765 1.00 98.31 140 ASP A N 1
ATOM 982 C CA . ASP A 1 140 ? -16.166 6.750 -4.740 1.00 98.31 140 ASP A CA 1
ATOM 983 C C . ASP A 1 140 ? -16.590 5.276 -4.914 1.00 98.31 140 ASP A C 1
ATOM 985 O O . ASP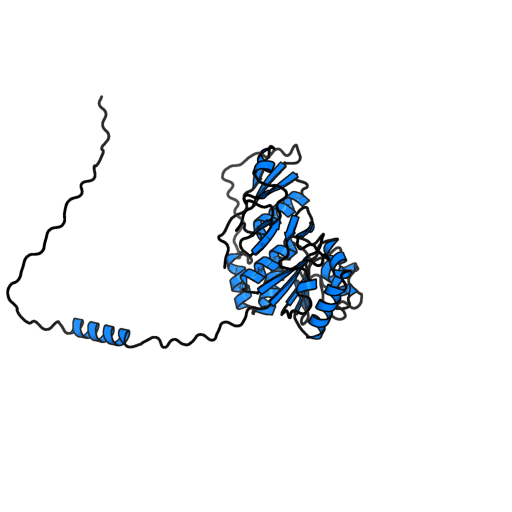 A 1 140 ? -17.681 4.994 -5.418 1.00 98.31 140 ASP A O 1
ATOM 989 N N . CYS A 1 141 ? -15.794 4.321 -4.423 1.00 98.31 141 CYS A N 1
ATOM 990 C CA . CYS A 1 141 ? -16.137 2.902 -4.419 1.00 98.31 141 CYS A CA 1
ATOM 991 C C . CYS A 1 141 ? -17.107 2.561 -3.274 1.00 98.31 141 CYS A C 1
ATOM 993 O O . CYS A 1 141 ? -16.713 2.305 -2.134 1.00 98.31 141 CYS A O 1
ATOM 995 N N . LYS A 1 142 ? -18.407 2.487 -3.589 1.00 98.19 142 LYS A N 1
ATOM 996 C CA . LYS A 1 142 ? -19.461 2.148 -2.611 1.00 98.19 142 LYS A CA 1
ATOM 997 C C . LYS A 1 142 ? -19.312 0.775 -1.974 1.00 98.19 142 LYS A C 1
ATOM 999 O O . LYS A 1 142 ? -19.686 0.598 -0.817 1.00 98.19 142 LYS A O 1
ATOM 1004 N N . LEU A 1 143 ? -18.753 -0.186 -2.705 1.00 98.25 143 LEU A N 1
ATOM 1005 C CA . LEU A 1 143 ? -18.459 -1.496 -2.142 1.00 98.25 143 LEU A CA 1
ATOM 1006 C C . LEU A 1 143 ? -17.414 -1.385 -1.026 1.00 98.25 143 LEU A C 1
ATOM 1008 O O . LEU A 1 143 ? -17.654 -1.884 0.071 1.00 98.25 143 LEU A O 1
ATOM 1012 N N . LEU A 1 144 ? -16.304 -0.681 -1.276 1.00 98.69 144 LEU A N 1
ATOM 1013 C CA . LEU A 1 144 ? -15.259 -0.473 -0.275 1.00 98.69 144 LEU A CA 1
ATOM 1014 C C . LEU A 1 144 ? -15.789 0.298 0.936 1.00 98.69 144 LEU A C 1
ATOM 1016 O O . LEU A 1 144 ? -15.559 -0.134 2.063 1.00 98.69 144 LEU A O 1
ATOM 1020 N N . GLU A 1 145 ? -16.538 1.385 0.718 1.00 98.69 145 GLU A N 1
ATOM 1021 C CA . GLU A 1 145 ? -17.170 2.144 1.806 1.00 98.69 145 GLU A CA 1
ATOM 1022 C C . GLU A 1 145 ? -17.985 1.214 2.723 1.00 98.69 145 GLU A C 1
ATOM 1024 O O . GLU A 1 145 ? -17.814 1.233 3.942 1.00 98.69 145 GLU A O 1
ATOM 1029 N N . ASN A 1 146 ? -18.825 0.349 2.146 1.00 98.50 146 ASN A N 1
ATOM 1030 C CA . ASN A 1 146 ? -19.654 -0.583 2.911 1.00 98.50 146 ASN A CA 1
ATOM 1031 C C . ASN A 1 146 ? -18.830 -1.627 3.678 1.00 98.50 146 ASN A C 1
ATOM 1033 O O . ASN A 1 146 ? -19.158 -1.933 4.827 1.00 98.50 146 ASN A O 1
ATOM 1037 N N . VAL A 1 147 ? -17.774 -2.171 3.065 1.00 98.56 147 VAL A N 1
ATOM 1038 C CA . VAL A 1 147 ? -16.861 -3.125 3.717 1.00 98.56 147 VAL A CA 1
ATOM 1039 C C . VAL A 1 147 ? -16.186 -2.468 4.925 1.00 98.56 147 VAL A C 1
ATOM 1041 O O . VAL A 1 147 ? -16.218 -3.021 6.026 1.00 98.56 147 VAL A O 1
ATOM 1044 N N . VAL A 1 148 ? -15.647 -1.257 4.756 1.00 98.69 148 VAL A N 1
ATOM 1045 C CA . VAL A 1 148 ? -14.942 -0.531 5.825 1.00 98.69 148 VAL A CA 1
ATOM 1046 C C . VAL A 1 148 ? -15.899 -0.111 6.942 1.00 98.69 148 VAL A C 1
ATOM 1048 O O . VAL A 1 148 ? -15.574 -0.298 8.114 1.00 98.69 148 VAL A O 1
ATOM 1051 N N . ARG A 1 149 ? -17.099 0.388 6.618 1.00 98.56 149 ARG A N 1
ATOM 1052 C CA . ARG A 1 149 ? -18.117 0.741 7.626 1.00 98.56 149 ARG A CA 1
ATOM 1053 C C . ARG A 1 149 ? -18.482 -0.450 8.505 1.00 98.56 149 ARG A C 1
ATOM 1055 O O . ARG A 1 149 ? -18.359 -0.355 9.722 1.00 98.56 149 ARG A O 1
ATOM 1062 N N . LYS A 1 150 ? -18.836 -1.588 7.898 1.00 98.19 150 LYS A N 1
ATOM 1063 C CA . LYS A 1 150 ? -19.158 -2.822 8.637 1.00 98.19 150 LYS A CA 1
ATOM 1064 C C . LYS A 1 150 ? -17.987 -3.299 9.497 1.00 98.19 150 LYS A C 1
ATOM 1066 O O . LYS A 1 150 ? -18.190 -3.817 10.592 1.00 98.19 150 LYS A O 1
ATOM 1071 N N . HIS A 1 151 ? -16.758 -3.154 9.004 1.00 98.38 151 HIS A N 1
ATOM 1072 C CA . HIS A 1 151 ? -15.548 -3.517 9.744 1.00 98.38 151 HIS A CA 1
ATOM 1073 C C . HIS A 1 151 ? -15.348 -2.641 10.988 1.00 98.38 151 HIS A C 1
ATOM 1075 O O . HIS A 1 151 ? -15.103 -3.166 12.077 1.00 98.38 151 HIS A O 1
ATOM 1081 N N . VAL A 1 152 ? -15.531 -1.325 10.852 1.00 97.38 152 VAL A N 1
ATOM 1082 C CA . VAL A 1 152 ? -15.454 -0.364 11.965 1.00 97.38 152 VAL A CA 1
ATOM 1083 C C . VAL A 1 152 ? -16.604 -0.554 12.960 1.00 97.38 152 VAL A C 1
ATOM 1085 O O . VAL A 1 152 ? -16.361 -0.542 14.164 1.00 97.38 152 VAL A O 1
ATOM 1088 N N . GLU A 1 153 ? -17.831 -0.813 12.497 1.00 97.25 153 GLU A N 1
ATOM 1089 C CA . GLU A 1 153 ? -18.993 -1.125 13.352 1.00 97.25 153 GLU A CA 1
ATOM 1090 C C . GLU A 1 153 ? -18.763 -2.369 14.226 1.00 97.25 153 GLU A C 1
ATOM 1092 O O . GLU A 1 153 ? -19.233 -2.434 15.361 1.00 97.25 153 GLU A O 1
ATOM 1097 N N . LYS A 1 154 ? -17.981 -3.338 13.733 1.00 97.12 154 LYS A N 1
ATOM 1098 C CA . LYS A 1 154 ? -17.534 -4.515 14.499 1.00 97.12 154 LYS A CA 1
ATOM 1099 C C . LYS A 1 154 ? -16.394 -4.208 15.487 1.00 97.12 154 LYS A C 1
ATOM 1101 O O . LYS A 1 154 ? -15.890 -5.127 16.129 1.00 97.12 154 LYS A O 1
ATOM 1106 N N . GLY A 1 155 ? -15.954 -2.953 15.604 1.00 95.31 155 GLY A N 1
ATOM 1107 C CA . GLY A 1 155 ? -14.874 -2.530 16.500 1.00 95.31 155 GLY A CA 1
ATOM 1108 C C . GLY A 1 155 ? -13.486 -3.033 16.086 1.00 95.31 155 GLY A C 1
ATOM 1109 O O . GLY A 1 155 ? -12.601 -3.170 16.938 1.00 95.31 155 GLY A O 1
ATOM 1110 N N . LYS A 1 156 ? -13.294 -3.359 14.802 1.00 96.81 156 LYS A N 1
ATOM 1111 C CA . LYS A 1 156 ? -12.023 -3.873 14.278 1.00 96.81 156 LYS A CA 1
ATOM 1112 C C . LYS A 1 156 ? -11.080 -2.740 13.862 1.00 96.81 156 LYS A C 1
ATOM 1114 O O . LYS A 1 156 ? -11.491 -1.593 13.705 1.00 96.81 156 LYS A O 1
ATOM 1119 N N . LEU A 1 157 ? -9.793 -3.064 13.724 1.00 98.19 157 LEU A N 1
ATOM 1120 C CA . LEU A 1 157 ? -8.743 -2.084 13.445 1.00 98.19 157 LEU A CA 1
ATOM 1121 C C . LEU A 1 157 ? -8.887 -1.539 12.017 1.00 98.19 157 LEU A C 1
ATOM 1123 O O . LEU A 1 157 ? -8.915 -2.307 11.056 1.00 98.19 157 LEU A O 1
ATOM 1127 N N . CYS A 1 158 ? -8.957 -0.223 11.870 1.00 98.31 158 CYS A N 1
ATOM 1128 C CA . CYS A 1 158 ? -8.967 0.4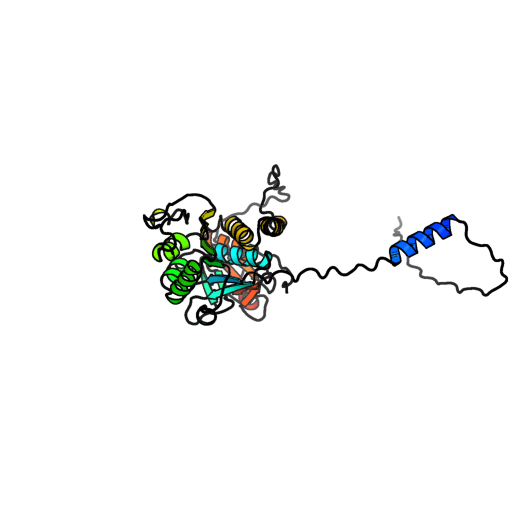63 10.583 1.00 98.31 158 CYS A CA 1
ATOM 1129 C C . CYS A 1 158 ? -7.783 1.424 10.520 1.00 98.31 158 CYS A C 1
ATOM 1131 O O . CYS A 1 158 ? -7.423 2.043 11.523 1.00 98.31 158 CYS A O 1
ATOM 1133 N N . ALA A 1 159 ? -7.175 1.563 9.349 1.00 98.81 159 ALA A N 1
ATOM 1134 C CA . ALA A 1 159 ? -6.044 2.452 9.183 1.00 98.81 159 ALA A CA 1
ATOM 1135 C C . ALA A 1 159 ? -6.036 3.143 7.817 1.00 98.81 159 ALA A C 1
ATOM 1137 O O . ALA A 1 159 ? -6.580 2.619 6.843 1.00 98.81 159 ALA A O 1
ATOM 1138 N N . ALA A 1 160 ? -5.452 4.337 7.748 1.00 98.88 160 ALA A N 1
ATOM 1139 C CA . ALA A 1 160 ? -5.267 5.056 6.493 1.00 98.88 160 ALA A CA 1
ATOM 1140 C C . ALA A 1 160 ? -4.044 5.978 6.531 1.00 98.88 160 ALA A C 1
ATOM 1142 O O . ALA A 1 160 ? -3.709 6.547 7.568 1.00 98.88 160 ALA A O 1
ATOM 1143 N N . ILE A 1 161 ? -3.407 6.200 5.387 1.00 98.94 161 ILE A N 1
ATOM 1144 C CA . ILE A 1 161 ? -2.221 7.057 5.279 1.00 98.94 161 ILE A CA 1
ATOM 1145 C C . ILE A 1 161 ? -2.391 8.122 4.190 1.00 98.94 161 ILE A C 1
ATOM 1147 O O . ILE A 1 161 ? -3.147 7.963 3.228 1.00 98.94 161 ILE A O 1
ATOM 1151 N N . CYS A 1 162 ? -1.696 9.248 4.365 1.00 98.69 162 CYS A N 1
ATOM 1152 C CA . CYS A 1 162 ? -1.553 10.293 3.360 1.00 98.69 162 CYS A CA 1
ATOM 1153 C C . CYS A 1 162 ? -2.880 10.982 3.016 1.00 98.69 162 CYS A C 1
ATOM 1155 O O . CYS A 1 162 ? -3.436 11.681 3.862 1.00 98.69 162 CYS A O 1
ATOM 1157 N N . ALA A 1 163 ? -3.386 10.847 1.790 1.00 98.56 163 ALA A N 1
ATOM 1158 C CA . ALA A 1 163 ? -4.641 11.472 1.372 1.00 98.56 163 ALA A CA 1
ATOM 1159 C C . ALA A 1 163 ? -5.884 10.706 1.862 1.00 98.56 163 ALA A C 1
ATOM 1161 O O . ALA A 1 163 ? -6.939 11.313 2.052 1.00 98.56 163 ALA A O 1
ATOM 1162 N N . ALA A 1 164 ? -5.779 9.392 2.088 1.00 98.81 164 ALA A N 1
ATOM 1163 C CA . ALA A 1 164 ? -6.922 8.540 2.411 1.00 98.81 164 ALA A CA 1
ATOM 1164 C C . ALA A 1 164 ? -7.646 8.881 3.729 1.00 98.81 164 ALA A C 1
ATOM 1166 O O . ALA A 1 164 ? -8.878 8.806 3.726 1.00 98.81 164 ALA A O 1
ATOM 1167 N N . PRO A 1 165 ? -6.976 9.316 4.821 1.00 98.75 165 PRO A N 1
ATOM 1168 C CA . PRO A 1 165 ? -7.675 9.755 6.023 1.00 98.75 165 PRO A CA 1
ATOM 1169 C C . PRO A 1 165 ? -8.682 10.874 5.742 1.00 98.75 165 PRO A C 1
ATOM 1171 O O . PRO A 1 165 ? -9.840 10.750 6.117 1.00 98.75 165 PRO A O 1
ATOM 1174 N N . ALA A 1 166 ? -8.290 11.932 5.027 1.00 98.44 166 ALA A N 1
ATOM 1175 C CA . ALA A 1 166 ? -9.191 13.047 4.731 1.00 98.44 166 ALA A CA 1
ATOM 1176 C C . ALA A 1 166 ? -10.190 12.713 3.610 1.00 98.44 166 ALA A C 1
ATOM 1178 O O . ALA A 1 166 ? -11.386 12.977 3.725 1.00 98.44 166 ALA A O 1
ATOM 1179 N N . VAL A 1 167 ? -9.709 12.114 2.518 1.00 98.69 167 VAL A N 1
ATOM 1180 C CA . VAL A 1 167 ? -10.499 11.945 1.289 1.00 98.69 167 VAL A CA 1
ATOM 1181 C C . VAL A 1 167 ? -11.466 10.765 1.370 1.00 98.69 167 VAL A C 1
ATOM 1183 O O . VAL A 1 167 ? -12.569 10.874 0.845 1.00 98.69 167 VAL A O 1
ATOM 1186 N N . ALA A 1 168 ? -11.091 9.667 2.031 1.00 98.62 168 ALA A N 1
ATOM 1187 C CA . ALA A 1 168 ? -11.934 8.482 2.166 1.00 98.62 168 ALA A CA 1
ATOM 1188 C C . ALA A 1 168 ? -12.562 8.405 3.566 1.00 98.62 168 ALA A C 1
ATOM 1190 O O . ALA A 1 168 ? -13.738 8.730 3.717 1.00 98.62 168 ALA A O 1
ATOM 1191 N N . LEU A 1 169 ? -11.787 8.056 4.603 1.00 98.69 169 LEU A N 1
ATOM 1192 C CA . LEU A 1 169 ? -12.335 7.806 5.948 1.00 98.69 169 LEU A CA 1
ATOM 1193 C C . LEU A 1 169 ? -13.087 9.018 6.521 1.00 98.69 169 LEU A C 1
ATOM 1195 O O . LEU A 1 169 ? -14.173 8.862 7.081 1.00 98.69 169 LEU A O 1
ATOM 1199 N N . GLY A 1 170 ? -12.536 10.220 6.348 1.00 98.19 170 GLY A N 1
ATOM 1200 C CA . GLY A 1 170 ? -13.140 11.480 6.773 1.00 98.19 170 GLY A CA 1
ATOM 1201 C C . GLY A 1 170 ? -14.451 11.765 6.045 1.00 98.19 170 GLY A C 1
ATOM 1202 O O . GLY A 1 170 ? -15.450 12.066 6.688 1.00 98.19 170 GLY A O 1
ATOM 1203 N N . THR A 1 171 ? -14.496 11.568 4.724 1.00 98.31 171 THR A N 1
ATOM 1204 C CA . THR A 1 171 ? -15.740 11.720 3.943 1.00 98.31 171 THR A CA 1
ATOM 1205 C C . THR A 1 171 ? -16.797 10.687 4.341 1.00 98.31 171 THR A C 1
ATOM 1207 O O . THR A 1 171 ? -17.992 10.974 4.327 1.00 98.31 171 THR A O 1
ATOM 1210 N N . TRP A 1 172 ? -16.379 9.491 4.755 1.00 98.56 172 TRP A N 1
ATOM 1211 C CA . TRP A 1 172 ? -17.282 8.479 5.299 1.00 98.56 172 TRP A CA 1
ATOM 1212 C C . TRP A 1 172 ? -17.698 8.758 6.758 1.00 98.56 172 TRP A C 1
ATOM 1214 O O . TRP A 1 172 ? -18.509 8.017 7.316 1.00 98.56 172 TRP A O 1
ATOM 1224 N N . GLY A 1 173 ? -17.188 9.815 7.394 1.00 98.38 173 GLY A N 1
ATOM 1225 C CA . GLY A 1 173 ? -17.481 10.153 8.791 1.00 98.38 173 GLY A CA 1
ATOM 1226 C C . GLY A 1 173 ? -16.882 9.171 9.803 1.00 98.38 173 GLY A C 1
ATOM 1227 O O . GLY A 1 173 ? -17.262 9.183 10.970 1.00 98.38 173 GLY A O 1
ATOM 1228 N N . LEU A 1 174 ? -15.950 8.313 9.374 1.00 98.44 174 LEU A N 1
ATOM 1229 C CA . LEU A 1 174 ? -15.334 7.284 10.220 1.00 98.44 174 LEU A CA 1
ATOM 1230 C C . LEU A 1 174 ? -14.248 7.838 11.151 1.00 98.44 174 LEU A C 1
ATOM 1232 O O . LEU A 1 174 ? -13.741 7.109 11.997 1.00 98.44 174 LEU A O 1
ATOM 1236 N N . LEU A 1 175 ? -13.897 9.118 10.998 1.00 98.19 175 LEU A N 1
ATOM 1237 C CA . LEU A 1 175 ? -12.935 9.822 11.849 1.00 98.19 175 LEU A CA 1
ATOM 1238 C C . LEU A 1 175 ? -13.598 10.782 12.850 1.00 98.19 175 LEU A C 1
ATOM 1240 O O . LEU A 1 175 ? -12.894 11.419 13.630 1.00 98.19 175 LEU A O 1
ATOM 1244 N N . ASN A 1 176 ? -14.928 10.913 12.835 1.00 97.38 176 ASN A N 1
ATOM 1245 C CA . ASN A 1 176 ? -15.640 11.891 13.658 1.00 97.38 176 ASN A CA 1
ATOM 1246 C C . ASN A 1 176 ? -15.378 11.649 15.155 1.00 97.38 176 ASN A C 1
ATOM 1248 O O . ASN A 1 176 ? -15.608 10.553 15.665 1.00 97.38 176 ASN A O 1
ATOM 1252 N N . GLY A 1 177 ? -14.911 12.683 15.857 1.00 95.56 177 GLY A N 1
ATOM 1253 C CA . GLY A 1 177 ? -14.555 12.638 17.276 1.00 95.56 177 GLY A CA 1
ATOM 1254 C C . GLY A 1 177 ? -13.202 11.990 17.590 1.00 95.56 177 GLY A C 1
ATOM 1255 O O . GLY A 1 177 ? -12.821 11.950 18.758 1.00 95.56 177 GLY A O 1
ATOM 1256 N N . LEU A 1 178 ? -12.464 11.498 16.589 1.00 96.25 178 LEU A N 1
ATOM 1257 C CA . LEU A 1 178 ? -11.146 10.886 16.774 1.00 96.25 178 LEU A CA 1
ATOM 1258 C C . LEU A 1 178 ? -10.023 11.896 16.538 1.00 96.25 178 LEU A C 1
ATOM 1260 O O . LEU A 1 178 ? -10.155 12.836 15.748 1.00 96.25 178 LEU A O 1
ATOM 1264 N N . LYS A 1 179 ? -8.872 11.664 17.171 1.00 97.38 179 LYS A N 1
ATOM 1265 C CA . LYS A 1 179 ? -7.606 12.267 16.758 1.00 97.38 179 LYS A CA 1
ATOM 1266 C C . LYS A 1 179 ? -7.099 11.583 15.502 1.00 97.38 179 LYS A C 1
ATOM 1268 O O . LYS A 1 179 ? -6.903 10.369 15.485 1.00 97.38 179 LYS A O 1
ATOM 1273 N N . ALA A 1 180 ? -6.817 12.368 14.471 1.00 97.81 180 ALA A N 1
ATOM 1274 C CA . ALA A 1 180 ? -6.266 11.851 13.227 1.00 97.81 180 ALA A CA 1
ATOM 1275 C C . ALA A 1 180 ? -5.248 12.812 12.615 1.00 97.81 180 ALA A C 1
ATOM 1277 O O . ALA A 1 180 ? -5.312 14.027 12.798 1.00 97.81 180 ALA A O 1
ATOM 1278 N N . THR A 1 181 ? -4.319 12.243 11.859 1.00 97.62 181 THR A N 1
ATOM 1279 C CA . THR A 1 181 ? -3.394 12.978 10.998 1.00 97.62 181 THR A CA 1
ATOM 1280 C C . THR A 1 181 ? -3.626 12.589 9.539 1.00 97.62 181 THR A C 1
ATOM 1282 O O . THR A 1 181 ? -4.273 11.584 9.240 1.00 97.62 181 THR A O 1
ATOM 1285 N N . CYS A 1 182 ? -3.100 13.376 8.610 1.00 98.25 182 CYS A N 1
ATOM 1286 C CA . CYS A 1 182 ? -3.072 13.035 7.195 1.00 98.25 182 CYS A CA 1
ATOM 1287 C C . CYS A 1 182 ? -1.912 13.756 6.500 1.00 98.25 182 CYS A C 1
ATOM 1289 O O . CYS A 1 182 ? -1.069 14.400 7.138 1.00 98.25 182 CYS A O 1
ATOM 1291 N N . HIS A 1 183 ? -1.845 13.651 5.176 1.00 98.50 183 HIS A N 1
ATOM 1292 C CA . HIS A 1 183 ? -0.873 14.410 4.399 1.00 98.50 183 HIS A CA 1
ATOM 1293 C C . HIS A 1 183 ? -1.019 15.916 4.664 1.00 98.50 183 HIS A C 1
ATOM 1295 O O . HIS A 1 183 ? -2.155 16.397 4.679 1.00 98.50 183 HIS A O 1
ATOM 1301 N N . PRO A 1 184 ? 0.085 16.681 4.824 1.00 97.69 184 PRO A N 1
ATOM 1302 C CA . PRO A 1 184 ? 0.029 18.118 5.106 1.00 97.69 184 PRO A CA 1
ATOM 1303 C C . PRO A 1 184 ? -0.918 18.890 4.174 1.00 97.69 184 PRO A C 1
ATOM 1305 O O . PRO A 1 184 ? -1.767 19.640 4.636 1.00 97.69 184 PRO A O 1
ATOM 1308 N N . SER A 1 185 ? -0.865 18.622 2.865 1.00 97.31 185 SER A N 1
ATOM 1309 C CA . SER A 1 185 ? -1.737 19.258 1.854 1.00 97.31 185 SER A CA 1
ATOM 1310 C C . SER A 1 185 ? -3.225 18.865 1.919 1.00 97.31 185 SER A C 1
ATOM 1312 O O . SER A 1 185 ? -4.018 19.343 1.110 1.00 97.31 185 SER A O 1
ATOM 1314 N N . PHE A 1 186 ? -3.602 17.956 2.819 1.00 97.69 186 PHE A N 1
ATOM 1315 C CA . PHE A 1 186 ? -4.973 17.485 3.027 1.00 97.69 186 PHE A CA 1
ATOM 1316 C C . PHE A 1 186 ? -5.485 17.753 4.448 1.00 97.69 186 PHE A C 1
ATOM 1318 O O . PHE A 1 186 ? -6.644 17.451 4.714 1.00 97.69 186 PHE A O 1
ATOM 1325 N N . MET A 1 187 ? -4.672 18.342 5.335 1.00 97.12 187 MET A N 1
ATOM 1326 C CA . MET A 1 187 ? -5.068 18.622 6.723 1.00 97.12 187 MET A CA 1
ATOM 1327 C C . MET A 1 187 ? -6.325 19.496 6.783 1.00 97.12 187 MET A C 1
ATOM 1329 O O . MET A 1 187 ? -7.268 19.152 7.488 1.00 97.12 187 MET A O 1
ATOM 1333 N N . ASP A 1 188 ? -6.399 20.533 5.944 1.00 96.06 188 ASP A N 1
ATOM 1334 C CA . ASP A 1 188 ? -7.562 21.431 5.846 1.00 96.06 188 ASP A CA 1
ATOM 1335 C C . ASP A 1 188 ? -8.820 20.761 5.261 1.00 96.06 188 ASP A C 1
ATOM 1337 O O . ASP A 1 188 ? -9.891 21.364 5.219 1.00 96.06 188 ASP A O 1
ATOM 1341 N N . LYS A 1 189 ? -8.700 19.524 4.763 1.00 97.12 189 LYS A N 1
ATOM 1342 C CA . LYS A 1 189 ? -9.815 18.727 4.233 1.00 97.12 189 LYS A CA 1
ATOM 1343 C C . LYS A 1 189 ? -10.342 17.706 5.240 1.00 97.12 189 LYS A C 1
ATOM 1345 O O . LYS A 1 189 ? -11.302 17.007 4.921 1.00 97.12 189 LYS A O 1
ATOM 1350 N N . LEU A 1 190 ? -9.723 17.578 6.414 1.00 96.38 190 LEU A N 1
ATOM 1351 C CA . LEU A 1 190 ? -10.309 16.792 7.494 1.00 96.38 190 LEU A CA 1
ATOM 1352 C C . LEU A 1 190 ? -11.621 17.460 7.948 1.00 96.38 190 LEU A C 1
ATOM 1354 O O . LEU A 1 190 ? -11.659 18.685 8.076 1.00 96.38 190 LEU A O 1
ATOM 1358 N N . PRO A 1 191 ? -12.697 16.687 8.189 1.00 95.31 191 PRO A N 1
ATOM 1359 C CA . PRO A 1 191 ? -13.936 17.231 8.736 1.00 95.31 191 PRO A CA 1
ATOM 1360 C C . PRO A 1 191 ? -13.711 17.954 10.069 1.00 95.31 191 PRO A C 1
ATOM 1362 O O . PRO A 1 191 ? -12.834 17.578 10.847 1.00 95.31 191 PRO A O 1
ATOM 1365 N N . SER A 1 192 ? -14.542 18.954 10.365 1.00 96.50 192 SER A N 1
ATOM 1366 C CA . SER A 1 192 ? -14.470 19.747 11.604 1.00 96.50 192 SER A CA 1
ATOM 1367 C C . SER A 1 192 ? -14.637 18.927 12.887 1.00 96.50 192 SER A C 1
ATOM 1369 O O . SER A 1 192 ? -14.192 19.336 13.956 1.00 96.50 192 SER A O 1
ATOM 1371 N N . GLU A 1 193 ? -15.287 17.772 12.783 1.00 97.06 193 GLU A N 1
ATOM 1372 C CA . GLU A 1 193 ? -15.518 16.809 13.851 1.00 97.06 193 GLU A CA 1
ATOM 1373 C C . GLU A 1 193 ? -14.250 16.020 14.211 1.00 97.06 193 GLU A C 1
ATOM 1375 O O . GLU A 1 193 ? -14.233 15.338 15.234 1.00 97.06 193 GLU A O 1
ATOM 1380 N N . VAL A 1 194 ? -13.201 16.075 13.384 1.00 97.62 194 VAL A N 1
ATOM 1381 C CA . VAL A 1 194 ? -11.933 15.372 13.604 1.00 97.62 194 VAL A CA 1
ATOM 1382 C C . VAL A 1 194 ? -10.975 16.250 14.407 1.00 97.62 194 VAL A C 1
ATOM 1384 O O . VAL A 1 194 ? -10.724 17.408 14.072 1.00 97.62 194 VAL A O 1
ATOM 1387 N N . HIS A 1 195 ? -10.354 15.682 15.438 1.00 96.50 195 HIS A N 1
ATOM 1388 C CA . HIS A 1 195 ? -9.284 16.343 16.181 1.00 96.50 195 HIS A CA 1
ATOM 1389 C C . HIS A 1 195 ? -7.959 16.219 15.412 1.00 96.50 195 HIS A C 1
ATOM 1391 O O . HIS A 1 195 ? -7.156 15.318 15.660 1.00 96.50 195 HIS A O 1
ATOM 1397 N N . ALA A 1 196 ? -7.738 17.109 14.444 1.00 96.62 196 ALA A N 1
ATOM 1398 C CA . ALA A 1 196 ? -6.549 17.088 13.597 1.00 96.62 196 ALA A CA 1
ATOM 1399 C C . ALA A 1 196 ? -5.247 17.255 14.409 1.00 96.62 196 ALA A C 1
ATOM 1401 O O . ALA A 1 196 ? -5.115 18.168 15.227 1.00 96.62 196 ALA A O 1
ATOM 1402 N N . VAL A 1 197 ? -4.268 16.381 14.164 1.00 93.81 197 VAL A N 1
ATOM 1403 C CA . VAL A 1 197 ? -2.945 16.392 14.809 1.00 93.81 197 VAL A CA 1
ATOM 1404 C C . VAL A 1 197 ? -1.825 16.160 13.794 1.00 93.81 197 VAL A C 1
ATOM 1406 O O . VAL A 1 197 ? -2.024 15.556 12.744 1.00 93.81 197 VAL A O 1
ATOM 1409 N N . GLU A 1 198 ? -0.618 16.625 14.110 1.00 94.69 198 GLU A N 1
ATOM 1410 C CA . GLU A 1 198 ? 0.539 16.588 13.200 1.00 94.69 198 GLU A CA 1
ATOM 1411 C C . GLU A 1 198 ? 1.543 15.454 13.481 1.00 94.69 198 GLU A C 1
ATOM 1413 O O . GLU A 1 198 ? 2.645 15.438 12.923 1.00 94.69 198 GLU A O 1
ATOM 1418 N N . SER A 1 199 ? 1.185 14.497 14.340 1.00 91.12 199 SER A N 1
ATOM 1419 C CA . SER A 1 199 ? 2.007 13.315 14.617 1.00 91.12 199 SER A CA 1
ATOM 1420 C C . SER A 1 199 ? 2.300 12.531 13.330 1.00 91.12 199 SER A C 1
ATOM 1422 O O . SER A 1 199 ? 1.481 12.467 12.419 1.00 91.12 199 SER A O 1
ATOM 1424 N N . ARG A 1 200 ? 3.496 11.933 13.221 1.00 96.94 200 ARG A N 1
ATOM 1425 C CA . ARG A 1 200 ? 3.879 11.122 12.043 1.00 96.94 200 ARG A CA 1
ATOM 1426 C C . ARG A 1 200 ? 2.968 9.902 11.880 1.00 96.94 200 ARG A C 1
ATOM 1428 O O . ARG A 1 200 ? 2.596 9.553 10.760 1.00 96.94 200 ARG A O 1
ATOM 1435 N N . VAL A 1 201 ? 2.587 9.299 13.005 1.00 96.44 201 VAL A N 1
ATOM 1436 C CA . VAL A 1 201 ? 1.569 8.253 13.122 1.00 96.44 201 VAL A CA 1
ATOM 1437 C C . VAL A 1 201 ? 0.679 8.605 14.314 1.00 96.44 201 VAL A C 1
ATOM 1439 O O . VAL A 1 201 ? 1.190 8.903 15.394 1.00 96.44 201 VAL A O 1
ATOM 1442 N N . GLN A 1 202 ? -0.638 8.580 14.125 1.00 97.69 202 GLN A N 1
ATOM 1443 C CA . GLN A 1 202 ? -1.629 8.827 15.168 1.00 97.69 202 GLN A CA 1
ATOM 1444 C C . GLN A 1 202 ? -2.458 7.570 15.410 1.00 97.69 202 GLN A C 1
ATOM 1446 O O . GLN A 1 202 ? -3.094 7.066 14.489 1.00 97.69 202 GLN A O 1
ATOM 1451 N N . ILE A 1 203 ? -2.496 7.113 16.660 1.00 96.88 203 ILE A N 1
ATOM 1452 C CA . ILE A 1 203 ? -3.378 6.038 17.120 1.00 96.88 203 ILE A CA 1
ATOM 1453 C C . ILE A 1 203 ? -4.486 6.676 17.962 1.00 96.88 203 ILE A C 1
ATOM 1455 O O . ILE A 1 203 ? -4.191 7.420 18.900 1.00 96.88 203 ILE A O 1
ATOM 1459 N N . ASP A 1 204 ? -5.744 6.394 17.645 1.00 93.25 204 ASP A N 1
ATOM 1460 C CA . ASP A 1 204 ? -6.886 6.730 18.497 1.00 93.25 204 ASP A CA 1
ATOM 1461 C C . ASP A 1 204 ? -7.898 5.576 18.485 1.00 93.25 204 ASP A C 1
ATOM 1463 O O . ASP A 1 204 ? -8.536 5.273 17.472 1.00 93.25 204 ASP A O 1
ATOM 1467 N N . GLY A 1 205 ? -7.980 4.856 19.607 1.00 93.38 205 GLY A N 1
ATOM 1468 C CA . GLY A 1 205 ? -8.799 3.654 19.739 1.00 93.38 205 GLY A CA 1
ATOM 1469 C C . GLY A 1 205 ? -8.417 2.559 18.736 1.00 93.38 205 GLY A C 1
ATOM 1470 O O . GLY A 1 205 ? -7.350 1.956 18.831 1.00 93.38 205 GLY A O 1
ATOM 1471 N N . LYS A 1 206 ? -9.324 2.270 17.796 1.00 94.38 206 LYS A N 1
ATOM 1472 C CA . LYS A 1 206 ? -9.152 1.273 16.720 1.00 94.38 206 LYS A CA 1
ATOM 1473 C C . LYS A 1 206 ? -8.855 1.912 15.360 1.00 94.38 206 LYS A C 1
ATOM 1475 O O . LYS A 1 206 ? -8.976 1.240 14.339 1.00 94.38 206 LYS A O 1
ATOM 1480 N N . CYS A 1 207 ? -8.466 3.185 15.345 1.00 98.06 207 CYS A N 1
ATOM 1481 C CA . CYS A 1 207 ? -8.069 3.904 14.145 1.00 98.06 207 CYS A CA 1
ATOM 1482 C C . CYS A 1 207 ? -6.581 4.275 14.201 1.00 98.06 207 CYS A C 1
ATOM 1484 O O . CYS A 1 207 ? -6.113 4.832 15.195 1.00 98.06 207 CYS A O 1
ATOM 1486 N N . VAL A 1 208 ? -5.847 4.007 13.119 1.00 98.62 208 VAL A N 1
ATOM 1487 C CA . VAL A 1 208 ? -4.452 4.443 12.943 1.00 98.62 208 VAL A CA 1
ATOM 1488 C C . VAL A 1 208 ? -4.340 5.300 11.686 1.00 98.62 208 VAL A C 1
ATOM 1490 O O . VAL A 1 208 ? -4.747 4.881 10.608 1.00 98.62 208 VAL A O 1
ATOM 1493 N N . THR A 1 209 ? -3.778 6.501 11.796 1.00 98.81 209 THR A N 1
ATOM 1494 C CA . THR A 1 209 ? -3.557 7.387 10.643 1.00 98.81 209 THR A CA 1
ATOM 1495 C C . THR A 1 209 ? -2.108 7.843 10.520 1.00 98.81 209 THR A C 1
ATOM 1497 O O . THR A 1 209 ? -1.381 7.882 11.510 1.00 98.81 209 THR A O 1
ATOM 1500 N N . SER A 1 210 ? -1.657 8.168 9.306 1.00 98.75 210 SER A N 1
ATOM 1501 C CA . SER A 1 210 ? -0.285 8.633 9.051 1.00 98.75 210 SER A CA 1
ATOM 1502 C C . SER A 1 210 ? -0.203 9.614 7.869 1.00 98.75 210 SER A C 1
ATOM 1504 O O . SER A 1 210 ? -1.194 9.849 7.173 1.00 98.75 210 SER A O 1
ATOM 1506 N N . ARG A 1 211 ? 0.962 10.240 7.650 1.00 97.94 211 ARG A N 1
ATOM 1507 C CA . ARG A 1 211 ? 1.087 11.470 6.846 1.00 97.94 211 ARG A CA 1
ATOM 1508 C C . ARG A 1 211 ? 1.494 11.276 5.383 1.00 97.94 211 ARG A C 1
ATOM 1510 O O . ARG A 1 211 ? 1.090 12.088 4.562 1.00 97.94 211 ARG A O 1
ATOM 1517 N N . GLY A 1 212 ? 2.279 10.273 5.008 1.00 97.38 212 GLY A N 1
ATOM 1518 C CA . GLY A 1 212 ? 2.748 10.174 3.620 1.00 97.38 212 GLY A CA 1
ATOM 1519 C C . GLY A 1 212 ? 3.782 9.083 3.381 1.00 97.38 212 GLY A C 1
ATOM 1520 O O . GLY A 1 212 ? 4.082 8.317 4.297 1.00 97.38 212 GLY A O 1
ATOM 1521 N N . PRO A 1 213 ? 4.417 9.058 2.198 1.00 96.88 2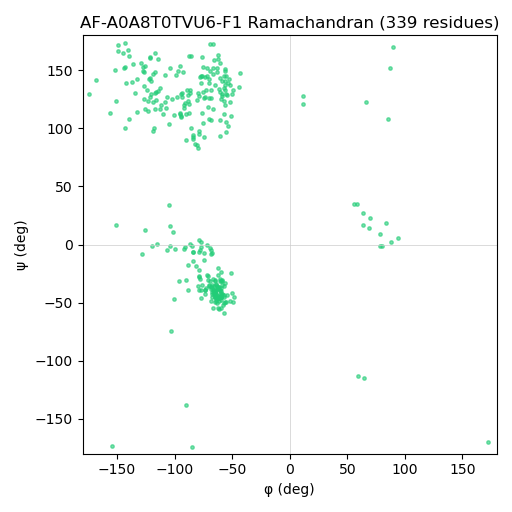13 PRO A N 1
ATOM 1522 C CA . PRO A 1 213 ? 5.355 7.992 1.863 1.00 96.88 213 PRO A CA 1
ATOM 1523 C C . PRO A 1 213 ? 6.540 7.933 2.833 1.00 96.88 213 PRO A C 1
ATOM 1525 O O . PRO A 1 213 ? 6.925 6.867 3.303 1.00 96.88 213 PRO A O 1
ATOM 1528 N N . GLY A 1 214 ? 7.040 9.099 3.256 1.00 94.62 214 GLY A N 1
ATOM 1529 C CA . GLY A 1 214 ? 8.119 9.206 4.242 1.00 94.62 214 GLY A CA 1
ATOM 1530 C C . GLY A 1 214 ? 7.756 8.773 5.670 1.00 94.62 214 GLY A C 1
ATOM 1531 O O . GLY A 1 214 ? 8.632 8.803 6.531 1.00 94.62 214 GLY A O 1
ATOM 1532 N N . THR A 1 215 ? 6.498 8.417 5.957 1.00 96.44 215 THR A N 1
ATOM 1533 C CA . THR A 1 215 ? 6.054 7.857 7.248 1.00 96.44 215 THR A CA 1
ATOM 1534 C C . THR A 1 215 ? 5.537 6.418 7.125 1.00 96.44 215 THR A C 1
ATOM 1536 O O . THR A 1 215 ? 5.150 5.834 8.136 1.00 96.44 215 THR A O 1
ATOM 1539 N N . ALA A 1 216 ? 5.543 5.822 5.924 1.00 98.00 216 ALA A N 1
ATOM 1540 C CA . ALA A 1 216 ? 4.933 4.517 5.655 1.00 98.00 216 ALA A CA 1
ATOM 1541 C C . ALA A 1 216 ? 5.561 3.369 6.464 1.00 98.00 216 ALA A C 1
ATOM 1543 O O . ALA A 1 216 ? 4.846 2.486 6.935 1.00 98.00 216 ALA A O 1
ATOM 1544 N N . MET A 1 217 ? 6.877 3.400 6.690 1.00 96.31 217 MET A N 1
ATOM 1545 C CA . MET A 1 217 ? 7.555 2.367 7.479 1.00 96.31 217 MET A CA 1
ATOM 1546 C C . MET A 1 217 ? 7.153 2.423 8.965 1.00 96.31 217 MET A C 1
ATOM 1548 O O . MET A 1 217 ? 6.765 1.409 9.538 1.00 96.31 217 MET A O 1
ATOM 1552 N N . GLU A 1 218 ? 7.177 3.612 9.585 1.00 95.75 218 GLU A N 1
ATOM 1553 C CA . GLU A 1 218 ? 6.721 3.812 10.976 1.00 95.75 218 GLU A CA 1
ATOM 1554 C C . GLU A 1 218 ? 5.251 3.422 11.142 1.00 95.75 218 GLU A C 1
ATOM 1556 O O . GLU A 1 218 ? 4.891 2.719 12.084 1.00 95.75 218 GLU A O 1
ATOM 1561 N N . TYR A 1 219 ? 4.413 3.843 10.193 1.00 98.38 219 TYR A N 1
ATOM 1562 C CA . TYR A 1 219 ? 3.002 3.482 10.132 1.00 98.38 219 TYR A CA 1
ATOM 1563 C C . TYR A 1 219 ? 2.812 1.964 10.127 1.00 98.38 219 TYR A C 1
ATOM 1565 O O . TYR A 1 219 ? 2.055 1.435 10.937 1.00 98.38 219 TYR A O 1
ATOM 1573 N N . SER A 1 220 ? 3.541 1.255 9.269 1.00 98.38 220 SER A N 1
ATOM 1574 C CA . SER A 1 220 ? 3.393 -0.191 9.112 1.00 98.38 220 SER A CA 1
ATOM 1575 C C . SER A 1 220 ? 3.863 -0.965 10.346 1.00 98.38 220 SER A C 1
ATOM 1577 O O . SER A 1 220 ? 3.199 -1.915 10.755 1.00 98.38 220 SER A O 1
ATOM 1579 N N . ILE A 1 221 ? 4.946 -0.530 11.000 1.00 97.38 221 ILE A N 1
ATOM 1580 C CA . ILE A 1 221 ? 5.406 -1.129 12.265 1.00 97.38 221 ILE A CA 1
ATOM 1581 C C . ILE A 1 221 ? 4.389 -0.907 13.391 1.00 97.38 221 ILE A C 1
ATOM 1583 O O . ILE A 1 221 ? 4.107 -1.839 14.145 1.00 97.38 221 ILE A O 1
ATOM 1587 N N . VAL A 1 222 ? 3.761 0.273 13.464 1.00 96.31 222 VAL A N 1
ATOM 1588 C CA . VAL A 1 222 ? 2.656 0.511 14.406 1.00 96.31 222 VAL A CA 1
ATOM 1589 C C . VAL A 1 222 ? 1.494 -0.451 14.145 1.00 96.31 222 VAL A C 1
ATOM 1591 O O . VAL A 1 222 ? 0.924 -0.979 15.096 1.00 96.31 222 VAL A O 1
ATOM 1594 N N . LEU A 1 223 ? 1.153 -0.742 12.885 1.00 98.31 223 LEU A N 1
ATOM 1595 C CA . LEU A 1 223 ? 0.107 -1.723 12.568 1.00 98.31 223 LEU A CA 1
ATOM 1596 C C . LEU A 1 223 ? 0.478 -3.143 13.015 1.00 98.31 223 LEU A C 1
ATOM 1598 O O . LEU A 1 223 ? -0.379 -3.847 13.552 1.00 98.31 223 LEU A O 1
ATOM 1602 N N . VAL A 1 224 ? 1.743 -3.548 12.856 1.00 97.69 224 VAL A N 1
ATOM 1603 C CA . VAL A 1 224 ? 2.244 -4.824 13.395 1.00 97.69 224 VAL A CA 1
ATOM 1604 C C . VAL A 1 224 ? 2.088 -4.859 14.915 1.00 97.69 224 VAL A C 1
ATOM 1606 O O . VAL A 1 224 ? 1.567 -5.839 15.447 1.00 97.69 224 VAL A O 1
ATOM 1609 N N . GLU A 1 225 ? 2.448 -3.781 15.616 1.00 93.62 225 GLU A N 1
ATOM 1610 C CA . GLU A 1 225 ? 2.267 -3.679 17.067 1.00 93.62 225 GLU A CA 1
ATOM 1611 C C . GLU A 1 225 ? 0.788 -3.781 17.471 1.00 93.62 225 GLU A C 1
ATOM 1613 O O . GLU A 1 225 ? 0.458 -4.506 18.409 1.00 93.62 225 GLU A O 1
ATOM 1618 N N . GLN A 1 226 ? -0.125 -3.123 16.747 1.00 95.62 226 GLN A N 1
ATOM 1619 C CA . GLN A 1 226 ? -1.563 -3.198 17.035 1.00 95.62 226 GLN A CA 1
ATOM 1620 C C . GLN A 1 226 ? -2.157 -4.599 16.796 1.00 95.62 226 GLN A C 1
ATOM 1622 O O . GLN A 1 226 ? -3.133 -4.970 17.453 1.00 95.62 226 GLN A O 1
ATOM 1627 N N . LEU A 1 227 ? -1.598 -5.375 15.863 1.00 95.31 227 LEU A N 1
ATOM 1628 C CA . LEU A 1 227 ? -2.083 -6.713 15.510 1.00 95.31 227 LEU A CA 1
ATOM 1629 C C . LEU A 1 227 ? -1.477 -7.832 16.367 1.00 95.31 227 LEU A C 1
ATOM 1631 O O . LEU A 1 227 ? -2.181 -8.788 16.709 1.00 95.31 227 LEU A O 1
ATOM 1635 N N . TYR A 1 228 ? -0.188 -7.720 16.687 1.00 93.44 228 TYR A N 1
ATOM 1636 C CA . TYR A 1 228 ? 0.624 -8.802 17.252 1.00 93.44 228 TYR A CA 1
ATOM 1637 C C . TYR A 1 228 ? 1.384 -8.419 18.526 1.00 93.44 228 TYR A C 1
ATOM 1639 O O . TYR A 1 228 ? 1.942 -9.293 19.187 1.00 93.44 228 TYR A O 1
ATOM 1647 N N . GLY A 1 229 ? 1.387 -7.141 18.901 1.00 87.69 229 GLY A N 1
ATOM 1648 C CA . GLY A 1 229 ? 2.109 -6.631 20.059 1.00 87.69 229 GLY A CA 1
ATOM 1649 C C . GLY A 1 229 ? 3.541 -6.194 19.753 1.00 87.69 229 GLY A C 1
ATOM 1650 O O . GLY A 1 229 ? 4.100 -6.427 18.679 1.00 87.69 229 GLY A O 1
ATOM 1651 N N . LYS A 1 230 ? 4.134 -5.532 20.747 1.00 85.12 230 LYS A N 1
ATOM 1652 C CA . LYS A 1 230 ? 5.417 -4.832 20.640 1.00 85.12 230 LYS A CA 1
ATOM 1653 C C . LYS A 1 230 ? 6.593 -5.739 20.268 1.00 85.12 230 LYS A C 1
ATOM 1655 O O . LYS A 1 230 ? 7.411 -5.355 19.444 1.00 85.12 230 LYS A O 1
ATOM 1660 N N . GLU A 1 231 ? 6.655 -6.947 20.828 1.00 85.81 231 GLU A N 1
ATOM 1661 C CA . GLU A 1 231 ? 7.738 -7.902 20.544 1.00 85.81 231 GLU A CA 1
ATOM 1662 C C . GLU A 1 231 ? 7.802 -8.250 19.051 1.00 85.81 231 GLU A C 1
ATOM 1664 O O . GLU A 1 231 ? 8.871 -8.214 18.447 1.00 85.81 231 GLU A O 1
ATOM 1669 N N . LYS A 1 232 ? 6.644 -8.497 18.423 1.00 91.19 232 LYS A N 1
ATOM 1670 C CA . LYS A 1 232 ? 6.590 -8.795 16.989 1.00 91.19 232 LYS A CA 1
ATOM 1671 C C . LYS A 1 232 ? 6.974 -7.588 16.137 1.00 91.19 232 LYS A C 1
ATOM 1673 O O . LYS A 1 232 ? 7.615 -7.746 15.102 1.00 91.19 232 LYS A O 1
ATOM 1678 N N . ALA A 1 233 ? 6.597 -6.386 16.567 1.00 87.88 233 ALA A N 1
ATOM 1679 C CA . ALA A 1 233 ? 6.989 -5.152 15.896 1.00 87.88 233 ALA A CA 1
ATOM 1680 C C . ALA A 1 233 ? 8.516 -4.953 15.923 1.00 87.88 233 ALA A C 1
ATOM 1682 O O . ALA A 1 233 ? 9.104 -4.649 14.887 1.00 87.88 233 ALA A O 1
ATOM 1683 N N . GLU A 1 234 ? 9.164 -5.200 17.065 1.00 86.12 234 GLU A N 1
ATOM 1684 C CA . GLU A 1 234 ? 10.628 -5.153 17.207 1.00 86.12 234 GLU A CA 1
ATOM 1685 C C . GLU A 1 234 ? 11.327 -6.241 16.371 1.00 86.12 234 GLU A C 1
ATOM 1687 O O . GLU A 1 234 ? 12.317 -5.952 15.692 1.00 86.12 234 GLU A O 1
ATOM 1692 N N . GLU A 1 235 ? 10.783 -7.464 16.357 1.00 88.81 235 GLU A N 1
ATOM 1693 C CA . GLU A 1 235 ? 11.273 -8.583 15.538 1.00 88.81 235 GLU A CA 1
ATOM 1694 C C . GLU A 1 235 ? 11.291 -8.228 14.042 1.00 88.81 235 GLU A C 1
ATOM 1696 O O . GLU A 1 235 ? 12.277 -8.490 13.354 1.00 88.81 235 GLU A O 1
ATOM 1701 N N . VAL A 1 236 ? 10.219 -7.603 13.542 1.00 91.69 236 VAL A N 1
ATOM 1702 C CA . VAL A 1 236 ? 10.105 -7.190 12.134 1.00 91.69 236 VAL A CA 1
ATOM 1703 C C . VAL A 1 236 ? 10.994 -5.979 11.833 1.00 91.69 236 VAL A C 1
ATOM 1705 O O . VAL A 1 236 ? 11.672 -5.955 10.806 1.00 91.69 236 VAL A O 1
ATOM 1708 N N . ALA A 1 237 ? 11.033 -4.988 12.727 1.00 89.56 237 ALA A N 1
ATOM 1709 C CA . ALA A 1 237 ? 11.772 -3.741 12.530 1.00 89.56 237 ALA A CA 1
ATOM 1710 C C . ALA A 1 237 ? 13.301 -3.924 12.514 1.00 89.56 237 ALA A C 1
ATOM 1712 O O . ALA A 1 237 ? 13.996 -3.209 11.786 1.00 89.56 237 ALA A O 1
ATOM 1713 N N . GLY A 1 238 ? 13.832 -4.859 13.310 1.00 86.62 238 GLY A N 1
ATOM 1714 C CA . GLY A 1 238 ? 15.273 -5.059 13.494 1.00 86.62 238 GLY A CA 1
ATOM 1715 C C . GLY A 1 238 ? 16.036 -5.329 12.188 1.00 86.62 238 GLY A C 1
ATOM 1716 O O . GLY A 1 238 ? 16.916 -4.541 11.837 1.00 86.62 238 GLY A O 1
ATOM 1717 N N . PRO A 1 239 ? 15.695 -6.388 11.428 1.00 87.81 239 PRO A N 1
ATOM 1718 C CA . PRO A 1 239 ? 16.329 -6.691 10.142 1.00 87.81 239 PRO A CA 1
ATOM 1719 C C . PRO A 1 239 ? 16.125 -5.612 9.069 1.00 87.81 239 PRO A C 1
ATOM 1721 O O . PRO A 1 239 ? 16.893 -5.557 8.115 1.00 87.81 239 PRO A O 1
ATOM 1724 N N . MET A 1 240 ? 15.107 -4.757 9.222 1.00 89.06 240 MET A N 1
ATOM 1725 C CA . MET A 1 240 ? 14.815 -3.632 8.325 1.00 89.06 240 MET A CA 1
ATOM 1726 C C . MET A 1 240 ? 15.579 -2.351 8.699 1.00 89.06 240 MET A C 1
ATOM 1728 O O . MET A 1 240 ? 15.414 -1.330 8.039 1.00 89.06 240 MET A O 1
ATOM 1732 N N . VAL A 1 241 ? 16.403 -2.388 9.755 1.00 87.00 241 VAL A N 1
ATOM 1733 C CA . VAL A 1 241 ? 17.258 -1.272 10.206 1.00 87.00 241 VAL A CA 1
ATOM 1734 C C . VAL A 1 241 ? 16.453 0.010 10.488 1.00 87.00 241 VAL A C 1
ATOM 1736 O O . VAL A 1 241 ? 16.902 1.131 10.267 1.00 87.00 241 VAL A O 1
ATOM 1739 N N . MET A 1 242 ? 15.233 -0.157 11.001 1.00 81.25 242 MET A N 1
ATOM 1740 C CA . MET A 1 242 ? 14.280 0.936 11.230 1.00 81.25 242 MET A CA 1
ATOM 1741 C C . MET A 1 242 ? 14.662 1.879 12.372 1.00 81.25 242 MET A C 1
ATOM 1743 O O . MET A 1 242 ? 14.280 3.050 12.381 1.00 81.25 242 MET A O 1
ATOM 1747 N N . HIS A 1 243 ? 15.412 1.377 13.350 1.00 64.81 243 HIS A N 1
ATOM 1748 C CA . HIS A 1 243 ? 15.960 2.196 14.418 1.00 64.81 243 HIS A CA 1
ATOM 1749 C C . HIS A 1 243 ? 17.407 2.555 14.079 1.00 64.81 243 HIS A C 1
ATOM 1751 O O . HIS A 1 243 ? 18.214 1.647 13.859 1.00 64.81 243 HIS A O 1
ATOM 1757 N N . PRO A 1 244 ? 17.783 3.848 14.089 1.00 55.53 244 PRO A N 1
ATOM 1758 C CA . PRO A 1 244 ? 19.185 4.211 14.029 1.00 55.53 244 PRO A CA 1
ATOM 1759 C C . PRO A 1 244 ? 19.893 3.580 15.230 1.00 55.53 244 PRO A C 1
ATOM 1761 O O . PRO A 1 244 ? 19.462 3.746 16.378 1.00 55.53 244 PRO A O 1
ATOM 1764 N N . GLN A 1 245 ? 21.006 2.886 14.990 1.00 52.16 245 GLN A N 1
ATOM 1765 C CA . GLN A 1 245 ? 21.976 2.676 16.058 1.00 52.16 245 GLN A CA 1
ATOM 1766 C C . GLN A 1 245 ? 22.378 4.072 16.549 1.00 52.16 245 GLN A C 1
ATOM 1768 O O . GLN A 1 245 ? 22.942 4.865 15.793 1.00 52.16 245 GLN A O 1
ATOM 1773 N N . HIS A 1 246 ? 22.004 4.412 17.784 1.00 44.06 246 HIS A N 1
ATOM 1774 C CA . HIS A 1 246 ? 22.316 5.717 18.356 1.00 44.06 246 HIS A CA 1
ATOM 1775 C C . HIS A 1 246 ? 23.837 5.925 18.291 1.00 44.06 246 HIS A C 1
ATOM 1777 O O . HIS A 1 246 ? 24.588 5.129 18.850 1.00 44.06 246 HIS A O 1
ATOM 1783 N N . GLY A 1 247 ? 24.287 6.974 17.596 1.00 49.84 247 GLY A N 1
ATOM 1784 C CA . GLY A 1 247 ? 25.709 7.315 17.473 1.00 49.84 247 GLY A CA 1
ATOM 1785 C C . GLY A 1 247 ? 26.439 6.774 16.238 1.00 49.84 247 GLY A C 1
ATOM 1786 O O . GLY A 1 247 ? 27.647 6.971 16.142 1.00 49.84 247 GLY A O 1
ATOM 1787 N N . VAL A 1 248 ? 25.754 6.136 15.283 1.00 52.66 248 VAL A N 1
ATOM 1788 C CA . VAL A 1 248 ? 26.354 5.840 13.972 1.00 52.66 248 VAL A CA 1
ATOM 1789 C C . VAL A 1 248 ? 26.165 7.052 13.062 1.00 52.66 248 VAL A C 1
ATOM 1791 O O . VAL A 1 248 ? 25.087 7.266 12.512 1.00 52.66 248 VAL A O 1
ATOM 1794 N N . GLU A 1 249 ? 27.207 7.871 12.912 1.00 47.56 249 GLU A N 1
ATOM 1795 C CA . GLU A 1 249 ? 27.277 8.801 11.782 1.00 47.56 249 GLU A CA 1
ATOM 1796 C C . GLU A 1 249 ? 27.276 7.983 10.484 1.00 47.56 249 GLU A C 1
ATOM 1798 O O . GLU A 1 249 ? 28.003 6.992 10.364 1.00 47.56 249 GLU A O 1
ATOM 1803 N N . PHE A 1 250 ? 26.467 8.389 9.501 1.00 46.00 250 PHE A N 1
ATOM 1804 C CA . PHE A 1 250 ? 26.575 7.863 8.143 1.00 46.00 250 PHE A CA 1
ATOM 1805 C C . PHE A 1 250 ? 27.970 8.203 7.608 1.00 46.00 250 PHE A C 1
ATOM 1807 O O . PHE A 1 250 ? 28.198 9.289 7.083 1.00 46.00 250 PHE A O 1
ATOM 1814 N N . SER A 1 251 ? 28.929 7.292 7.768 1.00 47.41 251 SER A N 1
ATOM 1815 C CA . SER A 1 251 ? 30.247 7.451 7.161 1.00 47.41 251 SER A CA 1
ATOM 1816 C C . SER A 1 251 ? 30.185 6.949 5.721 1.00 47.41 251 SER A C 1
ATOM 1818 O O . SER A 1 251 ? 30.325 5.762 5.427 1.00 47.41 251 SER A O 1
ATOM 1820 N N . THR A 1 252 ? 29.942 7.863 4.790 1.00 48.31 252 THR A N 1
ATOM 1821 C CA . THR A 1 252 ? 30.171 7.616 3.368 1.00 48.31 252 THR A CA 1
ATOM 1822 C C . THR A 1 252 ? 31.676 7.666 3.133 1.00 48.31 252 THR A C 1
ATOM 1824 O O . THR A 1 252 ? 32.264 8.727 2.931 1.00 48.31 252 THR A O 1
ATOM 1827 N N . LYS A 1 253 ? 32.345 6.510 3.194 1.00 55.75 253 LYS A N 1
ATOM 1828 C CA . LYS A 1 253 ? 33.728 6.404 2.723 1.00 55.75 253 LYS A CA 1
ATOM 1829 C C . LYS A 1 253 ? 33.706 6.255 1.204 1.00 55.75 253 LYS A C 1
ATOM 1831 O O . LYS A 1 253 ? 33.687 5.145 0.680 1.00 55.75 253 LYS A O 1
ATOM 1836 N N . GLU A 1 254 ? 33.666 7.382 0.505 1.00 48.97 254 GLU A N 1
ATOM 1837 C CA . GLU A 1 254 ? 33.755 7.430 -0.953 1.00 48.97 254 GLU A CA 1
ATOM 1838 C C . GLU A 1 254 ? 35.168 7.007 -1.383 1.00 48.97 254 GLU A C 1
ATOM 1840 O O . GLU A 1 254 ? 36.149 7.707 -1.142 1.00 48.97 254 GLU A O 1
ATOM 1845 N N . LEU A 1 255 ? 35.292 5.802 -1.947 1.00 58.75 255 LEU A N 1
ATOM 1846 C CA . LEU A 1 255 ? 36.588 5.248 -2.362 1.00 58.75 255 LEU A CA 1
ATOM 1847 C C . LEU A 1 255 ? 36.966 5.643 -3.794 1.00 58.75 255 LEU A C 1
ATOM 1849 O O . LEU A 1 255 ? 38.138 5.558 -4.145 1.00 58.75 255 LEU A O 1
ATOM 1853 N N . ASN A 1 256 ? 35.994 6.094 -4.592 1.00 51.94 256 ASN A N 1
ATOM 1854 C CA . ASN A 1 256 ? 36.168 6.503 -5.982 1.00 51.94 256 ASN A CA 1
ATOM 1855 C C . ASN A 1 256 ? 35.264 7.711 -6.262 1.00 51.94 256 ASN A C 1
ATOM 1857 O O . ASN A 1 256 ? 34.066 7.533 -6.477 1.00 51.94 256 ASN A O 1
ATOM 1861 N N . SER A 1 257 ? 35.816 8.926 -6.260 1.00 48.84 257 SER A N 1
ATOM 1862 C CA . SER A 1 257 ? 35.044 10.102 -6.662 1.00 48.84 257 SER A CA 1
ATOM 1863 C C . SER A 1 257 ? 34.846 10.105 -8.175 1.00 48.84 257 SER A C 1
ATOM 1865 O O . SER A 1 257 ? 35.796 9.969 -8.947 1.00 48.84 257 SER A O 1
ATOM 1867 N N . THR A 1 258 ? 33.594 10.229 -8.611 1.00 47.94 258 THR A N 1
ATOM 1868 C CA . THR A 1 258 ? 33.238 10.330 -10.033 1.00 47.94 258 THR A CA 1
ATOM 1869 C C . THR A 1 258 ? 32.521 11.651 -10.269 1.00 47.94 258 THR A C 1
ATOM 1871 O O . THR A 1 258 ? 31.573 11.984 -9.563 1.00 47.94 258 THR A O 1
ATOM 1874 N N . SER A 1 259 ? 32.958 12.415 -11.269 1.00 52.66 259 SER A N 1
ATOM 1875 C CA . SER A 1 259 ? 32.247 13.613 -11.715 1.00 52.66 259 SER A CA 1
ATOM 1876 C C . SER A 1 259 ? 31.020 13.212 -12.538 1.00 52.66 259 SER A C 1
ATOM 1878 O O . SER A 1 259 ? 31.171 12.683 -13.640 1.00 52.66 259 SER A O 1
ATOM 1880 N N . TRP A 1 260 ? 29.820 13.477 -12.023 1.00 50.69 260 TRP A N 1
ATOM 1881 C CA . TRP A 1 260 ? 28.568 13.307 -12.762 1.00 50.69 260 TRP A CA 1
ATOM 1882 C C . TRP A 1 260 ? 28.201 14.623 -13.451 1.00 50.69 260 TRP A C 1
ATOM 1884 O O . TRP A 1 260 ? 27.962 15.629 -12.786 1.00 50.69 260 TRP A O 1
ATOM 1894 N N . ASN A 1 261 ? 28.154 14.625 -14.784 1.00 56.53 261 ASN A N 1
ATOM 1895 C CA . ASN A 1 261 ? 27.656 15.762 -15.556 1.00 56.53 261 ASN A CA 1
ATOM 1896 C C . ASN A 1 261 ? 26.173 15.535 -15.864 1.00 56.53 261 ASN A C 1
ATOM 1898 O O . ASN A 1 261 ? 25.831 14.649 -16.642 1.00 56.53 261 ASN A O 1
ATOM 1902 N N . VAL A 1 262 ? 25.294 16.332 -15.256 1.00 55.78 262 VAL A N 1
ATOM 1903 C CA . VAL A 1 262 ? 23.845 16.273 -15.498 1.00 55.78 262 VAL A CA 1
ATOM 1904 C C . VAL A 1 262 ? 23.516 17.220 -16.652 1.00 55.78 262 VAL A C 1
ATOM 1906 O O . VAL A 1 262 ? 23.317 18.415 -16.441 1.00 55.78 262 VAL A O 1
ATOM 1909 N N . GLY A 1 263 ? 23.560 16.703 -17.881 1.00 66.31 263 GLY A N 1
ATOM 1910 C CA . GLY A 1 263 ? 23.219 17.457 -19.094 1.00 66.31 263 GLY A CA 1
ATOM 1911 C C . GLY A 1 263 ? 21.814 17.156 -19.620 1.00 66.31 263 GLY A C 1
ATOM 1912 O O . GLY A 1 263 ? 21.057 18.078 -19.910 1.00 66.31 263 GLY A O 1
ATOM 1913 N N . GLU A 1 264 ? 21.457 15.872 -19.707 1.00 78.38 264 GLU A N 1
ATOM 1914 C CA . GLU A 1 264 ? 20.214 15.372 -20.312 1.00 78.38 264 GLU A CA 1
ATOM 1915 C C . GLU A 1 264 ? 19.384 14.561 -19.298 1.00 78.38 264 GLU A C 1
ATOM 1917 O O . GLU A 1 264 ? 19.903 14.125 -18.267 1.00 78.38 264 GLU A O 1
ATOM 1922 N N . THR A 1 265 ? 18.081 14.383 -19.554 1.00 83.19 265 THR A N 1
ATOM 1923 C CA . THR A 1 265 ? 17.213 13.525 -18.728 1.00 83.19 265 THR A CA 1
ATOM 1924 C C . THR A 1 265 ? 17.661 12.067 -18.874 1.00 83.19 265 THR A C 1
ATOM 1926 O O . THR A 1 265 ? 17.549 11.535 -19.977 1.00 83.19 265 THR A O 1
ATOM 1929 N N . PRO A 1 266 ? 18.126 11.401 -17.801 1.00 87.81 266 PRO A N 1
ATOM 1930 C CA . PRO A 1 266 ? 18.703 10.068 -17.917 1.00 87.81 266 PRO A CA 1
ATOM 1931 C C . PRO A 1 266 ? 17.640 9.019 -18.258 1.00 87.81 266 PRO A C 1
ATOM 1933 O O . PRO A 1 266 ? 16.540 9.020 -17.691 1.00 87.81 266 PRO A O 1
ATOM 1936 N N . SER A 1 267 ? 17.999 8.103 -19.152 1.00 91.69 267 SER A N 1
ATOM 1937 C CA . SER A 1 267 ? 17.280 6.870 -19.454 1.00 91.69 267 SER A CA 1
ATOM 1938 C C . SER A 1 267 ? 17.804 5.740 -18.570 1.00 91.69 267 SER A C 1
ATOM 1940 O O . SER A 1 267 ? 18.997 5.433 -18.571 1.00 91.69 267 SER A O 1
ATOM 1942 N N . ILE A 1 268 ? 16.921 5.122 -17.789 1.00 94.44 268 ILE A N 1
ATOM 1943 C CA . ILE A 1 268 ? 17.276 4.165 -16.741 1.00 94.44 268 ILE A CA 1
ATOM 1944 C C . ILE A 1 268 ? 16.503 2.869 -16.961 1.00 94.44 268 ILE A C 1
ATOM 1946 O O . ILE A 1 268 ? 15.275 2.875 -17.002 1.00 94.44 268 ILE A O 1
ATOM 1950 N N . LEU A 1 269 ? 17.219 1.752 -17.049 1.00 96.06 269 LEU A N 1
ATOM 1951 C CA . LEU A 1 269 ? 16.626 0.417 -17.072 1.00 96.06 269 LEU A CA 1
ATOM 1952 C C . LEU A 1 269 ? 16.593 -0.157 -15.656 1.00 96.06 269 LEU A C 1
ATOM 1954 O O . LEU A 1 269 ? 17.627 -0.213 -14.985 1.00 96.06 269 LEU A O 1
ATOM 1958 N N . VAL A 1 270 ? 15.427 -0.640 -15.232 1.00 96.75 270 VAL A N 1
ATOM 1959 C CA . VAL A 1 270 ? 15.251 -1.378 -13.975 1.00 96.75 270 VAL A CA 1
ATOM 1960 C C . VAL A 1 270 ? 14.736 -2.784 -14.295 1.00 96.75 270 VAL A C 1
ATOM 1962 O O . VAL A 1 270 ? 13.540 -2.965 -14.531 1.00 96.75 270 VAL A O 1
ATOM 1965 N N . PRO A 1 271 ? 15.616 -3.797 -14.352 1.00 96.06 271 PRO A N 1
ATOM 1966 C CA . PRO A 1 271 ? 15.206 -5.180 -14.547 1.00 96.06 271 PRO A CA 1
ATOM 1967 C C . PRO A 1 271 ? 14.554 -5.730 -13.271 1.00 96.06 271 PRO A C 1
ATOM 1969 O O . PRO A 1 271 ? 15.112 -5.579 -12.183 1.00 96.06 271 PRO A O 1
ATOM 1972 N N . ILE A 1 272 ? 13.406 -6.398 -13.400 1.00 96.62 272 ILE A N 1
ATOM 1973 C CA . ILE A 1 272 ? 12.713 -7.085 -12.300 1.00 96.62 272 ILE A CA 1
ATOM 1974 C C . ILE A 1 272 ? 12.410 -8.545 -12.655 1.00 96.62 272 ILE A C 1
ATOM 1976 O O . ILE A 1 272 ? 12.185 -8.885 -13.818 1.00 96.62 272 ILE A O 1
ATOM 1980 N N . ALA A 1 273 ? 12.399 -9.407 -11.643 1.00 95.75 273 ALA A N 1
ATOM 1981 C CA . ALA A 1 273 ? 12.168 -10.842 -11.770 1.00 95.75 273 ALA A CA 1
ATOM 1982 C C . ALA A 1 273 ? 11.351 -11.367 -10.585 1.00 95.75 273 ALA A C 1
ATOM 1984 O O . ALA A 1 273 ? 11.114 -10.664 -9.595 1.00 95.75 273 ALA A O 1
ATOM 1985 N N . ASN A 1 274 ? 10.955 -12.634 -10.655 1.00 95.69 274 ASN A N 1
ATOM 1986 C CA . ASN A 1 274 ? 10.406 -13.325 -9.501 1.00 95.69 274 ASN A CA 1
ATOM 1987 C C . ASN A 1 274 ? 11.429 -13.324 -8.352 1.00 95.69 274 ASN A C 1
ATOM 1989 O O . ASN A 1 274 ? 12.582 -13.719 -8.521 1.00 95.69 274 ASN A O 1
ATOM 1993 N N . GLY A 1 275 ? 10.998 -12.883 -7.170 1.00 93.69 275 GLY A N 1
ATOM 1994 C CA . GLY A 1 275 ? 11.856 -12.753 -5.993 1.00 93.69 275 GLY A CA 1
ATOM 1995 C C . GLY A 1 275 ? 12.601 -11.419 -5.859 1.00 93.69 275 GLY A C 1
ATOM 1996 O O . GLY A 1 275 ? 13.342 -11.250 -4.894 1.00 93.69 275 GLY A O 1
ATOM 1997 N N . THR A 1 276 ? 12.414 -10.451 -6.762 1.00 95.19 276 THR A N 1
ATOM 1998 C CA . THR A 1 276 ? 12.879 -9.067 -6.545 1.00 95.19 276 THR A CA 1
ATOM 1999 C C . THR A 1 276 ? 12.381 -8.525 -5.192 1.00 95.19 276 THR A C 1
ATOM 2001 O O . THR A 1 276 ? 11.225 -8.749 -4.850 1.00 95.19 276 THR A O 1
ATOM 2004 N N . GLU A 1 277 ? 13.222 -7.819 -4.421 1.00 94.62 277 GLU A N 1
ATOM 2005 C CA . GLU A 1 277 ? 12.787 -7.087 -3.214 1.00 94.62 277 GLU A CA 1
ATOM 2006 C C . GLU A 1 277 ? 11.944 -5.868 -3.617 1.00 94.62 277 GLU A C 1
ATOM 2008 O O . GLU A 1 277 ? 12.450 -4.865 -4.134 1.00 94.62 277 GLU A O 1
ATOM 2013 N N . GLU A 1 278 ? 10.639 -5.957 -3.375 1.00 94.19 278 GLU A N 1
ATOM 2014 C CA . GLU A 1 278 ? 9.639 -4.990 -3.828 1.00 94.19 278 GLU A CA 1
ATOM 2015 C C . GLU A 1 278 ? 9.832 -3.585 -3.258 1.00 94.19 278 GLU A C 1
ATOM 2017 O O . GLU A 1 278 ? 9.595 -2.617 -3.982 1.00 94.19 278 GLU A O 1
ATOM 2022 N N . MET A 1 279 ? 10.246 -3.447 -1.992 1.00 92.38 279 MET A N 1
ATOM 2023 C CA . MET A 1 279 ? 10.442 -2.133 -1.372 1.00 92.38 279 MET A CA 1
ATOM 2024 C C . MET A 1 279 ? 11.576 -1.379 -2.064 1.00 92.38 279 MET A C 1
ATOM 2026 O O . MET A 1 279 ? 11.389 -0.240 -2.481 1.00 92.38 279 MET A O 1
ATOM 2030 N N . GLU A 1 280 ? 12.725 -2.027 -2.253 1.00 91.69 280 GLU A N 1
ATOM 2031 C CA . GLU A 1 280 ? 13.888 -1.402 -2.885 1.00 91.69 280 GLU A CA 1
ATOM 2032 C C . GLU A 1 280 ? 13.625 -1.074 -4.354 1.00 91.69 280 GLU A C 1
ATOM 2034 O O . GLU A 1 280 ? 13.924 0.034 -4.803 1.00 91.69 280 GLU A O 1
ATOM 2039 N N . ALA A 1 281 ? 12.994 -1.995 -5.088 1.00 94.25 281 ALA A N 1
ATOM 2040 C CA . ALA A 1 281 ? 12.613 -1.753 -6.472 1.00 94.25 281 ALA A CA 1
ATOM 2041 C C . ALA A 1 281 ? 11.603 -0.598 -6.581 1.00 94.25 281 ALA A C 1
ATOM 2043 O O . ALA A 1 281 ? 11.850 0.378 -7.289 1.00 94.25 281 ALA A O 1
ATOM 2044 N N . THR A 1 282 ? 10.486 -0.676 -5.852 1.00 94.50 282 THR A N 1
ATOM 2045 C CA . THR A 1 282 ? 9.385 0.296 -5.953 1.00 94.50 282 THR A CA 1
ATOM 2046 C C . THR A 1 282 ? 9.814 1.684 -5.505 1.00 94.50 282 THR A C 1
ATOM 2048 O O . THR A 1 282 ? 9.515 2.653 -6.197 1.00 94.50 282 THR A O 1
ATOM 2051 N N . MET A 1 283 ? 10.524 1.799 -4.379 1.00 92.62 283 MET A N 1
ATOM 2052 C CA . MET A 1 283 ? 10.963 3.097 -3.861 1.00 92.62 283 MET A CA 1
ATOM 2053 C C . MET A 1 283 ? 11.907 3.794 -4.837 1.00 92.62 283 MET A C 1
ATOM 2055 O O . MET A 1 283 ? 11.746 4.981 -5.106 1.00 92.62 283 MET A O 1
ATOM 2059 N N . ILE A 1 284 ? 12.875 3.066 -5.398 1.00 91.06 284 ILE A N 1
ATOM 2060 C CA . ILE A 1 284 ? 13.821 3.648 -6.349 1.00 91.06 284 ILE A CA 1
ATOM 2061 C C . ILE A 1 284 ? 13.113 4.036 -7.652 1.00 91.06 284 ILE A C 1
ATOM 2063 O O . ILE A 1 284 ? 13.322 5.149 -8.133 1.00 91.06 284 ILE A O 1
ATOM 2067 N N . ILE A 1 285 ? 12.256 3.167 -8.200 1.00 94.06 285 ILE A N 1
ATOM 2068 C CA . ILE A 1 285 ? 11.469 3.471 -9.406 1.00 94.06 285 ILE A CA 1
ATOM 2069 C C . ILE A 1 285 ? 10.622 4.729 -9.183 1.00 94.06 285 ILE A C 1
ATOM 2071 O O . ILE A 1 285 ? 10.684 5.653 -9.994 1.00 94.06 285 ILE A O 1
ATOM 2075 N N . ASP A 1 286 ? 9.878 4.797 -8.076 1.00 93.25 286 ASP A N 1
ATOM 2076 C CA . ASP A 1 286 ? 9.026 5.938 -7.736 1.00 93.25 286 ASP A CA 1
ATOM 2077 C C . ASP A 1 286 ? 9.841 7.238 -7.603 1.00 93.25 286 ASP A C 1
ATOM 2079 O O . ASP A 1 286 ? 9.507 8.246 -8.235 1.00 93.25 286 ASP A O 1
ATOM 2083 N N . ILE A 1 287 ? 10.962 7.213 -6.870 1.00 92.31 287 ILE A N 1
ATOM 2084 C CA . ILE A 1 287 ? 11.848 8.375 -6.697 1.00 92.31 287 ILE A CA 1
ATOM 2085 C C . ILE A 1 287 ? 12.401 8.856 -8.045 1.00 92.31 287 ILE A C 1
ATOM 2087 O O . ILE A 1 287 ? 12.379 10.059 -8.325 1.00 92.31 287 ILE A O 1
ATOM 2091 N N . LEU A 1 288 ? 12.870 7.940 -8.895 1.00 92.38 288 LEU A N 1
ATOM 2092 C CA . LEU A 1 288 ? 13.399 8.272 -10.220 1.00 92.38 288 LEU A CA 1
ATOM 2093 C C . LEU A 1 288 ? 12.310 8.854 -11.134 1.00 92.38 288 LEU A C 1
ATOM 2095 O O . LEU A 1 288 ? 12.541 9.866 -11.803 1.00 92.38 288 LEU A O 1
ATOM 2099 N N . CYS A 1 289 ? 11.102 8.290 -11.110 1.00 91.56 289 CYS A N 1
ATOM 2100 C CA . CYS A 1 289 ? 9.965 8.807 -11.871 1.00 91.56 289 CYS A CA 1
ATOM 2101 C C . CYS A 1 289 ? 9.544 10.205 -11.391 1.00 91.56 289 CYS A C 1
ATOM 2103 O O . CYS A 1 289 ? 9.278 11.092 -12.206 1.00 91.56 289 CYS A O 1
ATOM 2105 N N . ARG A 1 290 ? 9.549 10.461 -10.076 1.00 90.56 290 ARG A N 1
ATOM 2106 C CA . ARG A 1 290 ? 9.304 11.801 -9.504 1.00 90.56 290 ARG A CA 1
ATOM 2107 C C . ARG A 1 290 ? 10.379 12.809 -9.897 1.00 90.56 290 ARG A C 1
ATOM 2109 O O . ARG A 1 290 ? 10.061 13.976 -10.133 1.00 90.56 290 ARG A O 1
ATOM 2116 N N . ALA A 1 291 ? 11.626 12.358 -10.019 1.00 89.75 291 ALA A N 1
ATOM 2117 C CA . ALA A 1 291 ? 12.731 13.147 -10.560 1.00 89.75 291 ALA A CA 1
ATOM 2118 C C . ALA A 1 291 ? 12.636 13.360 -12.085 1.00 89.75 291 ALA A C 1
ATOM 2120 O O . ALA A 1 291 ? 13.472 14.061 -12.653 1.00 89.75 291 ALA A O 1
ATOM 2121 N N . LYS A 1 292 ? 11.596 12.815 -12.737 1.00 89.19 292 LYS A N 1
ATOM 2122 C CA . LYS A 1 292 ? 11.345 12.872 -14.184 1.00 89.19 292 LYS A CA 1
ATOM 2123 C C . LYS A 1 292 ? 12.420 12.176 -15.020 1.00 89.19 292 LYS A C 1
ATOM 2125 O O . LYS A 1 292 ? 12.617 12.553 -16.173 1.00 89.19 292 LYS A O 1
ATOM 2130 N N . ALA A 1 293 ? 13.110 11.183 -14.458 1.00 90.50 293 ALA A N 1
ATOM 2131 C CA . ALA A 1 293 ? 13.952 10.289 -15.246 1.00 90.50 293 ALA A CA 1
ATOM 2132 C C . ALA A 1 293 ? 13.085 9.435 -16.189 1.00 90.50 293 ALA A C 1
ATOM 2134 O O . ALA A 1 293 ? 11.925 9.146 -15.882 1.00 90.50 293 ALA A O 1
ATOM 2135 N N . ASN A 1 294 ? 13.648 9.015 -17.323 1.00 91.31 294 ASN A N 1
ATOM 2136 C CA . ASN A 1 294 ? 12.994 8.064 -18.216 1.00 91.31 294 ASN A CA 1
ATOM 2137 C C . ASN A 1 294 ? 13.267 6.643 -17.712 1.00 91.31 294 ASN A C 1
ATOM 2139 O O . ASN A 1 294 ? 14.291 6.052 -18.043 1.00 91.31 294 ASN A O 1
ATOM 2143 N N . VAL A 1 295 ? 12.384 6.122 -16.864 1.00 95.19 295 VAL A N 1
ATOM 2144 C CA . VAL A 1 295 ? 12.534 4.790 -16.268 1.00 95.19 295 VAL A CA 1
ATOM 2145 C C . VAL A 1 295 ? 11.787 3.760 -17.111 1.00 95.19 295 VAL A C 1
ATOM 2147 O O . VAL A 1 295 ? 10.598 3.921 -17.371 1.00 95.19 295 VAL A O 1
ATOM 2150 N N . VAL A 1 296 ? 12.477 2.691 -17.506 1.00 96.50 296 VAL A N 1
ATOM 2151 C CA . VAL A 1 296 ? 11.888 1.512 -18.149 1.00 96.50 296 VAL A CA 1
ATOM 2152 C C . VAL A 1 296 ? 12.024 0.331 -17.200 1.00 96.50 296 VAL A C 1
ATOM 2154 O O . VAL A 1 296 ? 13.140 -0.094 -16.890 1.00 96.50 296 VAL A O 1
ATOM 2157 N N . VAL A 1 297 ? 10.897 -0.216 -16.747 1.00 97.19 297 VAL A N 1
ATOM 2158 C CA . VAL A 1 297 ? 10.885 -1.437 -15.938 1.00 97.19 297 VAL A CA 1
ATOM 2159 C C . VAL A 1 297 ? 10.736 -2.640 -16.865 1.00 97.19 297 VAL A C 1
ATOM 2161 O O . VAL A 1 297 ? 9.748 -2.745 -17.593 1.00 97.19 297 VAL A O 1
ATOM 2164 N N . ALA A 1 298 ? 11.706 -3.554 -16.853 1.00 97.31 298 ALA A N 1
ATOM 2165 C CA . ALA A 1 298 ? 11.728 -4.702 -17.759 1.00 97.31 298 ALA A CA 1
ATOM 2166 C C . ALA A 1 298 ? 11.614 -6.027 -17.002 1.00 97.31 298 ALA A C 1
ATOM 2168 O O . ALA A 1 298 ? 12.356 -6.261 -16.049 1.00 97.31 298 ALA A O 1
ATOM 2169 N N . SER A 1 299 ? 10.718 -6.906 -17.449 1.00 97.38 299 SER A N 1
ATOM 2170 C CA . SER A 1 299 ? 10.599 -8.252 -16.886 1.00 97.38 299 SER A CA 1
ATOM 2171 C C . SER A 1 299 ? 11.675 -9.176 -17.452 1.00 97.38 299 SER A C 1
ATOM 2173 O O . SER A 1 299 ? 11.850 -9.255 -18.672 1.00 97.38 299 SER A O 1
ATOM 2175 N N . LEU A 1 300 ? 12.368 -9.887 -16.560 1.00 95.88 300 LEU A N 1
ATOM 2176 C CA . LEU A 1 300 ? 13.258 -11.008 -16.884 1.00 95.88 300 LEU A CA 1
ATOM 2177 C C . LEU A 1 300 ? 12.512 -12.348 -17.033 1.00 95.88 300 LEU A C 1
ATOM 2179 O O . LEU A 1 300 ? 13.129 -13.346 -17.401 1.00 95.88 300 LEU A O 1
ATOM 2183 N N . GLU A 1 301 ? 11.215 -12.382 -16.726 1.00 95.62 301 GLU A N 1
ATOM 2184 C CA . GLU A 1 301 ? 10.373 -13.578 -16.833 1.00 95.62 301 GLU A CA 1
ATOM 2185 C C . GLU A 1 301 ? 9.819 -13.751 -18.258 1.00 95.62 301 GLU A C 1
ATOM 2187 O O . GLU A 1 301 ? 10.150 -12.993 -19.167 1.00 95.62 301 GLU A O 1
ATOM 2192 N N . ASP A 1 302 ? 8.946 -14.739 -18.469 1.00 94.69 302 ASP A N 1
ATOM 2193 C CA . ASP A 1 302 ? 8.213 -14.960 -19.726 1.00 94.69 302 ASP A CA 1
ATOM 2194 C C . ASP A 1 302 ? 6.912 -14.135 -19.840 1.00 94.69 302 ASP A C 1
ATOM 2196 O O . ASP A 1 302 ? 6.225 -14.167 -20.864 1.00 94.69 302 ASP A O 1
ATOM 2200 N N . LYS A 1 303 ? 6.589 -13.356 -18.803 1.00 96.50 303 LYS A N 1
ATOM 2201 C CA . LYS A 1 303 ? 5.443 -12.443 -18.727 1.00 96.50 303 LYS A CA 1
ATOM 2202 C C . LYS A 1 303 ? 5.818 -11.127 -18.038 1.00 96.50 303 LYS A C 1
ATOM 2204 O O . LYS A 1 303 ? 6.807 -11.052 -17.318 1.00 96.50 303 LYS A O 1
ATOM 2209 N N . LEU A 1 304 ? 4.993 -10.090 -18.219 1.00 97.12 304 LEU A N 1
ATOM 2210 C CA . LEU A 1 304 ? 5.213 -8.768 -17.607 1.00 97.12 304 LEU A CA 1
ATOM 2211 C C . LEU A 1 304 ? 4.982 -8.747 -16.090 1.00 97.12 304 LEU A C 1
ATOM 2213 O O . LEU A 1 304 ? 5.589 -7.949 -15.386 1.00 97.12 304 LEU A O 1
ATOM 2217 N N . GLU A 1 305 ? 4.076 -9.584 -15.589 1.00 97.75 305 GLU A N 1
ATOM 2218 C CA . GLU A 1 305 ? 3.799 -9.682 -14.156 1.00 97.75 305 GLU A CA 1
ATOM 2219 C C . GLU A 1 305 ? 4.849 -10.559 -13.470 1.00 97.75 305 GLU A C 1
ATOM 2221 O O . GLU A 1 305 ? 4.986 -11.735 -13.808 1.00 97.75 305 GLU A O 1
ATOM 2226 N N . VAL A 1 306 ? 5.516 -10.018 -12.455 1.00 95.88 306 VAL A N 1
ATOM 2227 C CA . VAL A 1 306 ? 6.461 -10.745 -11.602 1.00 95.88 306 VAL A CA 1
ATOM 2228 C C . VAL A 1 306 ? 5.957 -10.776 -10.162 1.00 95.88 306 VAL A C 1
ATOM 2230 O O . VAL A 1 306 ? 5.287 -9.850 -9.695 1.00 95.88 306 VAL A O 1
ATOM 2233 N N . VAL A 1 307 ? 6.282 -11.847 -9.443 1.00 96.56 307 VAL A N 1
ATOM 2234 C CA . VAL A 1 307 ? 5.965 -11.997 -8.019 1.00 96.56 307 VAL A CA 1
ATOM 2235 C C . VAL A 1 307 ? 7.220 -11.679 -7.211 1.00 96.56 307 VAL A C 1
ATOM 2237 O O . VAL A 1 307 ? 8.195 -12.423 -7.260 1.00 96.56 307 VAL A O 1
ATOM 2240 N N . ALA A 1 308 ? 7.205 -10.572 -6.475 1.00 94.81 308 ALA A N 1
ATOM 2241 C CA . ALA A 1 308 ? 8.306 -10.131 -5.624 1.00 94.81 308 ALA A CA 1
ATOM 2242 C C . ALA A 1 308 ? 8.508 -11.041 -4.395 1.00 94.81 308 ALA A C 1
ATOM 2244 O O . ALA A 1 308 ? 7.705 -11.947 -4.131 1.00 94.81 308 ALA A O 1
ATOM 2245 N N . SER A 1 309 ? 9.582 -10.816 -3.635 1.00 93.31 309 SER A N 1
ATOM 2246 C CA . SER A 1 309 ? 10.017 -11.705 -2.547 1.00 93.31 309 SER A CA 1
ATOM 2247 C C . SER A 1 309 ? 8.946 -11.894 -1.461 1.00 93.31 309 SER A C 1
ATOM 2249 O O . SER A 1 309 ? 8.787 -13.008 -0.942 1.00 93.31 309 SER A O 1
ATOM 2251 N N . ARG A 1 310 ? 8.152 -10.851 -1.163 1.00 92.69 310 ARG A N 1
ATOM 2252 C CA . ARG A 1 310 ? 7.003 -10.893 -0.237 1.00 92.69 310 ARG A CA 1
ATOM 2253 C C . ARG A 1 310 ? 5.670 -10.896 -0.968 1.00 92.69 310 ARG A C 1
ATOM 2255 O O . ARG A 1 310 ? 4.655 -10.431 -0.444 1.00 92.69 310 ARG A O 1
ATOM 2262 N N . LYS A 1 311 ? 5.632 -11.530 -2.142 1.00 93.81 311 LYS A N 1
ATOM 2263 C CA . LYS A 1 311 ? 4.421 -11.805 -2.929 1.00 93.81 311 LYS A CA 1
ATOM 2264 C C . LYS A 1 311 ? 3.706 -10.535 -3.409 1.00 93.81 311 LYS A C 1
ATOM 2266 O O . LYS A 1 311 ? 2.525 -10.597 -3.749 1.00 93.81 311 LYS A O 1
ATOM 2271 N N . VAL A 1 312 ? 4.354 -9.367 -3.394 1.00 94.94 312 VAL A N 1
ATOM 2272 C CA . VAL A 1 312 ? 3.829 -8.190 -4.101 1.00 94.94 312 VAL A CA 1
ATOM 2273 C C . VAL A 1 312 ? 3.934 -8.468 -5.596 1.00 94.94 312 VAL A C 1
ATOM 2275 O O . VAL A 1 312 ? 4.998 -8.829 -6.092 1.00 94.94 312 VAL A O 1
ATOM 2278 N N . LYS A 1 313 ? 2.829 -8.338 -6.331 1.00 97.06 313 LYS A N 1
ATOM 2279 C CA . LYS A 1 313 ? 2.849 -8.530 -7.781 1.00 97.06 313 LYS A CA 1
ATOM 2280 C C . LYS A 1 313 ? 3.142 -7.196 -8.454 1.00 97.06 313 LYS A C 1
ATOM 2282 O O . LYS A 1 313 ? 2.326 -6.273 -8.404 1.00 97.06 313 LYS A O 1
ATOM 2287 N N . MET A 1 314 ? 4.313 -7.102 -9.065 1.00 97.12 314 MET A N 1
ATOM 2288 C CA . MET A 1 314 ? 4.739 -5.943 -9.844 1.00 97.12 314 MET A CA 1
ATOM 2289 C C . MET A 1 314 ? 4.512 -6.237 -11.323 1.00 97.12 314 MET A C 1
ATOM 2291 O O . MET A 1 314 ? 4.653 -7.380 -11.757 1.00 97.12 314 MET A O 1
ATOM 2295 N N . VAL A 1 315 ? 4.164 -5.222 -12.110 1.00 96.69 315 VAL A N 1
ATOM 2296 C CA . VAL A 1 315 ? 3.991 -5.382 -13.559 1.00 96.69 315 VAL A CA 1
ATOM 2297 C C . VAL A 1 315 ? 5.009 -4.512 -14.281 1.00 96.69 315 VAL A C 1
ATOM 2299 O O . VAL A 1 315 ? 4.979 -3.289 -14.157 1.00 96.69 315 VAL A O 1
ATOM 2302 N N . ALA A 1 316 ? 5.905 -5.152 -15.029 1.00 96.81 316 ALA A N 1
ATOM 2303 C CA . ALA A 1 316 ? 6.878 -4.483 -15.878 1.00 96.81 316 ALA A CA 1
ATOM 2304 C C . ALA A 1 316 ? 6.201 -3.729 -17.034 1.00 96.81 316 ALA A C 1
ATOM 2306 O O . ALA A 1 316 ? 5.075 -4.032 -17.443 1.00 96.81 316 ALA A O 1
ATOM 2307 N N . ASP A 1 317 ? 6.912 -2.761 -17.600 1.00 96.50 317 ASP A N 1
ATOM 2308 C CA . ASP A 1 317 ? 6.464 -2.031 -18.783 1.00 96.50 317 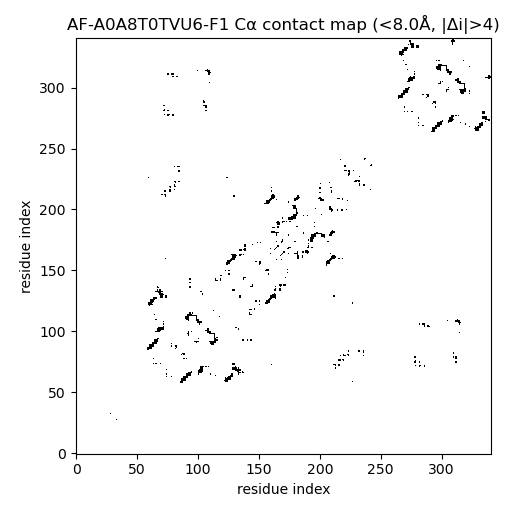ASP A CA 1
ATOM 2309 C C . ASP A 1 317 ? 6.643 -2.851 -20.056 1.00 96.50 317 ASP A C 1
ATOM 2311 O O . ASP A 1 317 ? 5.784 -2.817 -20.939 1.00 96.50 317 ASP A O 1
ATOM 2315 N N . VAL A 1 318 ? 7.755 -3.583 -20.138 1.00 97.50 318 VAL A N 1
ATOM 2316 C CA . VAL A 1 318 ? 8.179 -4.343 -21.317 1.00 97.50 318 VAL A CA 1
ATOM 2317 C C . VAL A 1 318 ? 8.877 -5.647 -20.924 1.00 97.50 318 VAL A C 1
ATOM 2319 O O . VAL A 1 318 ? 9.305 -5.831 -19.783 1.00 97.50 318 VAL A O 1
ATOM 2322 N N . MET A 1 319 ? 9.021 -6.553 -21.890 1.00 97.88 319 MET A N 1
ATOM 2323 C CA . MET A 1 319 ? 9.908 -7.712 -21.763 1.00 97.88 319 MET A CA 1
ATOM 2324 C C . MET A 1 319 ? 11.368 -7.280 -21.933 1.00 97.88 319 MET A C 1
ATOM 2326 O O . MET A 1 319 ? 11.647 -6.316 -22.653 1.00 97.88 319 MET A O 1
ATOM 2330 N N . LEU A 1 320 ? 12.314 -8.005 -21.326 1.00 96.00 320 LEU A N 1
ATOM 2331 C CA . LEU A 1 320 ? 13.742 -7.690 -21.439 1.00 96.00 320 LEU A CA 1
ATOM 2332 C C . LEU A 1 320 ? 14.215 -7.606 -22.900 1.00 96.00 320 LEU A C 1
ATOM 2334 O O . LEU A 1 320 ? 14.894 -6.648 -23.259 1.00 96.00 320 LEU A O 1
ATOM 2338 N N . ASP A 1 321 ? 13.802 -8.538 -23.759 1.00 95.06 321 ASP A N 1
ATOM 2339 C CA . ASP A 1 321 ? 14.177 -8.543 -25.183 1.00 95.06 321 ASP A CA 1
ATOM 2340 C C . ASP A 1 321 ? 13.737 -7.273 -25.928 1.00 95.06 321 ASP A C 1
ATOM 2342 O O . ASP A 1 321 ? 14.409 -6.820 -26.858 1.00 95.06 321 ASP A O 1
ATOM 2346 N N . ASP A 1 322 ? 12.620 -6.671 -25.517 1.00 96.06 322 ASP A N 1
ATOM 2347 C CA . ASP A 1 322 ? 12.155 -5.398 -26.063 1.00 96.06 322 ASP A CA 1
ATOM 2348 C C . ASP A 1 322 ? 12.928 -4.216 -25.471 1.00 96.06 322 ASP A C 1
ATOM 2350 O O . ASP A 1 322 ? 13.283 -3.286 -26.200 1.00 96.06 322 ASP A O 1
ATOM 2354 N N . ALA A 1 323 ? 13.245 -4.265 -24.174 1.00 94.44 323 ALA A N 1
ATOM 2355 C CA . ALA A 1 323 ? 14.049 -3.246 -23.507 1.00 94.44 323 ALA A CA 1
ATOM 2356 C C . ALA A 1 323 ? 15.459 -3.139 -24.109 1.00 94.44 323 ALA A C 1
ATOM 2358 O O . ALA A 1 323 ? 15.961 -2.028 -24.281 1.00 94.44 323 ALA A O 1
ATOM 2359 N N . LEU A 1 324 ? 16.072 -4.269 -24.485 1.00 92.44 324 LEU A N 1
ATOM 2360 C CA . LEU A 1 324 ? 17.422 -4.345 -25.063 1.00 92.44 324 LEU A CA 1
ATOM 2361 C C . LEU A 1 324 ? 17.544 -3.714 -26.463 1.0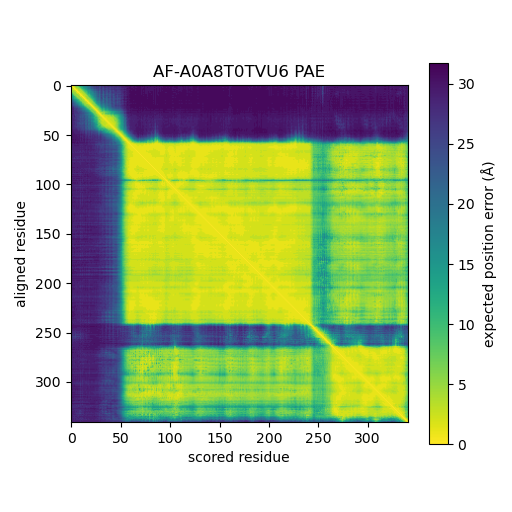0 92.44 324 LEU A C 1
ATOM 2363 O O . LEU A 1 324 ? 18.653 -3.561 -26.974 1.00 92.44 324 LEU A O 1
ATOM 2367 N N . LYS A 1 325 ? 16.428 -3.310 -27.084 1.00 93.94 325 LYS A N 1
ATOM 2368 C CA . LYS A 1 325 ? 16.416 -2.573 -28.362 1.00 93.94 325 LYS A CA 1
ATOM 2369 C C . LYS A 1 325 ? 16.765 -1.085 -28.199 1.00 93.94 325 LYS A C 1
ATOM 2371 O O . LYS A 1 325 ? 16.859 -0.378 -29.200 1.00 93.94 325 LYS A O 1
ATOM 2376 N N . GLN A 1 326 ? 16.932 -0.606 -26.965 1.00 90.88 326 GLN A N 1
ATOM 2377 C CA . GLN A 1 326 ? 17.205 0.791 -26.611 1.00 90.88 326 GLN A CA 1
ATOM 2378 C C . GLN A 1 326 ? 18.524 0.915 -25.827 1.00 90.88 326 GLN A C 1
ATOM 2380 O O . GLN A 1 326 ? 19.029 -0.069 -25.289 1.00 90.88 326 GLN A O 1
ATOM 2385 N N . GLN A 1 327 ? 19.089 2.125 -25.762 1.00 90.44 327 GLN A N 1
ATOM 2386 C CA . GLN A 1 327 ? 20.247 2.435 -24.912 1.00 90.44 327 GLN A CA 1
ATOM 2387 C C . GLN A 1 327 ? 19.802 3.078 -23.592 1.00 90.44 327 GLN A C 1
ATOM 2389 O O . GLN A 1 327 ? 18.796 3.790 -23.550 1.00 90.44 327 GLN A O 1
ATOM 2394 N N . TYR A 1 328 ? 20.577 2.842 -22.533 1.00 91.88 328 TYR A N 1
ATOM 2395 C CA . TYR A 1 328 ? 20.330 3.374 -21.193 1.00 91.88 328 TYR A CA 1
ATOM 2396 C C . TYR A 1 328 ? 21.611 3.967 -20.616 1.00 91.88 328 TYR A C 1
ATOM 2398 O O . TYR A 1 328 ? 22.694 3.407 -20.795 1.00 91.88 328 TYR A O 1
ATOM 2406 N N . ASP A 1 329 ? 21.462 5.067 -19.887 1.00 89.44 329 ASP A N 1
ATOM 2407 C CA . ASP A 1 329 ? 22.545 5.746 -19.174 1.00 89.44 329 ASP A CA 1
ATOM 2408 C C . ASP A 1 329 ? 22.888 5.028 -17.863 1.00 89.44 329 ASP A C 1
ATOM 2410 O O . ASP A 1 329 ? 24.022 5.078 -17.387 1.00 89.44 329 ASP A O 1
ATOM 2414 N N . LEU A 1 330 ? 21.900 4.345 -17.276 1.00 90.44 330 LEU A N 1
ATOM 2415 C CA . LEU A 1 330 ? 22.034 3.591 -16.036 1.00 90.44 330 LEU A CA 1
ATOM 2416 C C . LEU A 1 330 ? 21.207 2.304 -16.096 1.00 90.44 330 LEU A C 1
ATOM 2418 O O . LEU A 1 330 ? 20.058 2.303 -16.535 1.00 90.44 330 LEU A O 1
ATOM 2422 N N . ILE A 1 331 ? 21.777 1.217 -15.582 1.00 91.75 331 ILE A N 1
ATOM 2423 C CA . ILE A 1 331 ? 21.040 -0.003 -15.249 1.00 91.75 331 ILE A CA 1
ATOM 2424 C C . ILE A 1 331 ? 21.055 -0.124 -13.732 1.00 91.75 331 ILE A C 1
ATOM 2426 O O . ILE A 1 331 ? 22.127 -0.194 -13.126 1.00 91.75 331 ILE A O 1
ATOM 2430 N N . LEU A 1 332 ? 19.876 -0.139 -13.123 1.00 92.00 332 LEU A N 1
ATOM 2431 C CA . LEU A 1 332 ? 19.727 -0.291 -11.685 1.00 92.00 332 LEU A CA 1
ATOM 2432 C C . LEU A 1 332 ? 19.165 -1.673 -11.388 1.00 92.00 332 LEU A C 1
ATOM 2434 O O . LEU A 1 332 ? 18.102 -2.024 -11.885 1.00 92.00 332 LEU A O 1
ATOM 2438 N N . LEU A 1 333 ? 19.892 -2.449 -10.586 1.00 91.56 333 LEU A N 1
ATOM 2439 C CA . LEU A 1 333 ? 19.541 -3.823 -10.242 1.00 91.56 333 LEU A CA 1
ATOM 2440 C C . LEU A 1 333 ? 19.009 -3.867 -8.806 1.00 91.56 333 LEU A C 1
ATOM 2442 O O . LEU A 1 333 ? 19.814 -3.780 -7.874 1.00 91.56 333 LEU A O 1
ATOM 2446 N N . PRO A 1 334 ? 17.687 -3.992 -8.602 1.00 89.69 334 PRO A N 1
ATOM 2447 C CA . PRO A 1 334 ? 17.146 -4.245 -7.277 1.00 89.69 334 PRO A CA 1
ATOM 2448 C C . PRO A 1 334 ? 17.643 -5.602 -6.752 1.00 89.69 334 PRO A C 1
ATOM 2450 O O . PRO A 1 334 ? 17.839 -6.529 -7.550 1.00 89.69 334 PRO A O 1
ATOM 2453 N N . PRO A 1 335 ? 17.826 -5.773 -5.432 1.00 89.19 335 PRO A N 1
ATOM 2454 C CA . PRO A 1 335 ? 18.181 -7.072 -4.880 1.00 89.19 335 PRO A CA 1
ATOM 2455 C C . PRO A 1 335 ? 17.124 -8.133 -5.172 1.00 89.19 335 PRO A C 1
ATOM 2457 O O . PRO A 1 335 ? 15.942 -7.842 -5.361 1.00 89.19 335 PRO A O 1
ATOM 2460 N N . MET A 1 336 ? 17.562 -9.389 -5.155 1.00 85.62 336 MET A N 1
ATOM 2461 C CA . MET A 1 336 ? 16.688 -10.548 -5.290 1.00 85.62 336 MET A CA 1
ATOM 2462 C C . MET A 1 336 ? 16.843 -11.468 -4.083 1.00 85.62 336 MET A C 1
ATOM 2464 O O . MET A 1 336 ? 17.947 -11.682 -3.577 1.00 85.62 336 MET A O 1
ATOM 2468 N N . GLN A 1 337 ? 15.729 -12.039 -3.650 1.00 81.94 337 GLN A N 1
ATOM 2469 C CA . GLN A 1 337 ? 15.642 -13.071 -2.630 1.00 81.94 337 GLN A CA 1
ATOM 2470 C C . GLN A 1 337 ? 14.804 -14.234 -3.165 1.00 81.94 337 GLN A C 1
ATOM 2472 O O . GLN A 1 337 ? 13.970 -14.070 -4.052 1.00 81.94 337 GLN A O 1
ATOM 2477 N N . ASN A 1 338 ? 15.009 -15.432 -2.619 1.00 75.62 338 ASN A N 1
ATOM 2478 C CA . ASN A 1 338 ? 14.129 -16.554 -2.939 1.00 75.62 338 ASN A CA 1
ATOM 2479 C C . ASN A 1 338 ? 12.692 -16.220 -2.520 1.00 75.62 338 ASN A C 1
ATOM 2481 O O . ASN A 1 338 ? 12.489 -15.618 -1.467 1.00 75.62 338 ASN A O 1
ATOM 2485 N N . LEU A 1 339 ? 11.705 -16.661 -3.304 1.00 63.97 339 LEU A N 1
ATOM 2486 C CA . LEU A 1 339 ? 10.298 -16.567 -2.917 1.00 63.97 339 LEU A CA 1
ATOM 2487 C C . LEU A 1 339 ? 10.090 -17.291 -1.584 1.00 63.97 339 LEU A C 1
ATOM 2489 O O . LEU A 1 339 ? 10.429 -18.468 -1.440 1.00 63.97 339 LEU A O 1
ATOM 2493 N N . ILE A 1 340 ? 9.558 -16.576 -0.599 1.00 60.53 340 ILE A N 1
ATOM 2494 C CA . ILE A 1 340 ? 9.315 -17.136 0.727 1.00 60.53 340 ILE A CA 1
ATOM 2495 C C . ILE A 1 340 ? 7.920 -17.763 0.719 1.00 60.53 340 ILE A C 1
ATOM 2497 O O . ILE A 1 340 ? 6.934 -17.107 0.371 1.00 60.53 340 ILE A O 1
ATOM 2501 N N . ASN A 1 341 ? 7.869 -19.057 1.048 1.00 43.03 341 ASN A N 1
ATOM 2502 C CA . ASN A 1 341 ? 6.643 -19.861 1.083 1.00 43.03 341 ASN A CA 1
ATOM 2503 C C . ASN A 1 341 ? 5.664 -19.360 2.144 1.00 43.03 341 ASN A C 1
ATOM 2505 O O . ASN A 1 341 ? 6.095 -19.181 3.303 1.00 43.03 341 ASN A O 1
#

Organism: Panicum virgatum (NCBI:txid38727)

pLDDT: mean 83.72, std 21.73, range [30.02, 98.94]

Sequence (341 aa):
MATRPLATALTLSKTPRAPSSSSGSHHSPPALVRRLQTLARALASSSPQAMASAPAPAPKKVLVPIANGTEPMEAVITIDVLRRSGADVAVASVEPASATVAAAWGVKLAADALLADIADAEFDLISLPGGMPGASNFRDCKLLENVVRKHVEKGKLCAAICAAPAVALGTWGLLNGLKATCHPSFMDKLPSEVHAVESRVQIDGKCVTSRGPGTAMEYSIVLVEQLYGKEKAEEVAGPMVMHPQHGVEFSTKELNSTSWNVGETPSILVPIANGTEEMEATMIIDILCRAKANVVVASLEDKLEVVASRKVKMVADVMLDDALKQQYDLILLPPMQNLIN

Nearest PDB structures (foldseek):
  4xll-assembly1_B  TM=9.842E-01  e=8.931E-24  Toxoplasma gondii
  4e08-assembly1_B  TM=9.700E-01  e=4.175E-20  Drosophila melanogaster
  2r1v-assembly1_A  TM=9.656E-01  e=4.175E-20  Homo sapiens
  2r1v-assembly1_B  TM=9.656E-01  e=4.435E-20  Homo sapiens
  4k2h-assembly1_A  TM=9.494E-01  e=7.498E-18  Salmonella enterica subsp. enterica serovar Typhimurium str. LT2

Radius of gyration: 29.29 Å; Cα contacts (8 Å, |Δi|>4): 649; chains: 1; bounding box: 90×84×67 Å

Mean predicted aligned error: 12.06 Å

Solvent-accessible surface area (backbone atoms only — not comparable to full-atom values): 19140 Å² total; per-residue (Å²): 135,85,89,86,85,87,84,86,78,89,79,91,81,83,87,83,81,89,85,82,88,84,88,88,80,94,72,82,76,60,72,67,59,56,52,52,53,51,51,52,50,60,66,69,65,63,69,78,74,76,70,75,70,73,75,77,76,78,62,52,30,30,38,35,59,42,31,52,14,17,28,51,53,32,41,47,42,34,52,41,52,38,44,69,66,54,33,48,69,46,35,21,10,70,45,97,86,38,40,61,27,55,23,34,64,83,42,36,40,40,36,79,38,42,36,85,82,48,59,86,60,84,60,54,33,42,41,38,35,11,33,74,54,10,12,53,51,48,48,70,31,64,68,55,50,51,44,52,51,57,41,49,74,71,69,35,40,37,34,23,24,13,41,13,30,25,51,23,42,28,70,70,53,76,37,60,76,33,54,37,19,32,16,80,96,35,51,90,54,42,48,89,55,34,46,75,45,87,50,60,55,26,78,38,96,50,37,38,20,14,30,37,63,97,31,23,64,65,41,29,42,51,51,37,26,75,75,66,31,62,69,51,23,51,63,51,36,56,88,68,60,70,64,77,65,88,87,67,73,89,76,80,79,77,87,71,92,75,92,80,81,88,84,70,81,49,33,33,38,34,60,44,37,72,5,24,38,54,58,65,40,46,46,50,50,39,53,39,36,71,71,60,35,49,72,44,38,20,11,72,56,99,48,42,66,30,43,17,24,74,65,50,32,41,40,36,80,36,46,41,80,64,53,67,78,57,83,61,80,41,77,48,77,52,58,72,44,74,68,67,130